Protein AF-A0AAE3ADD6-F1 (afdb_monomer_lite)

Foldseek 3Di:
DDPPPPPPVQAAAFLVQKAPWAWDDWADDVVQQKIWTKIWIGRNHHIKIKIKMWGHDPVGIDMDIQIPPDGNPSRYDPVRVVVNVLVVLLNVLLNVLLVQLVVDQAVVSLVVSVVCLVPDPDPSSVVCSVVSVVSSVVSVVVNVVVDDPLQVVLLVQLQVQADDQVNDGQVNVQVVLVVLLVCLCVVVVFFKDWHGKGFADCRSHNNDDVQDATEMEIEIDGDDDQVNSQCSSPPVQDDDNNGTYRYRYDYCVPQRDCSVNVVVRVVVNVVVVVVVVVVVVVVVVVVVVVVVVVVVVVVVVVVVVVVVVVVVD

pLDDT: mean 87.99, std 12.67, range [35.94, 98.56]

Radius of gyration: 35.4 Å; chains: 1; bounding box: 96×55×130 Å

InterPro domains:
  IPR043519 Nucleotidyltransferase superfamily [G3DSA:3.30.460.10] (162-266)
  IPR043519 Nucleotidyltransferase superfamily [SSF81301] (170-250)

Sequence (313 aa):
MKRDNNNEEKEMITAEDITEIELTQAGYYWEMGYNEFDFTCKIKGEDDELHMQEQRHDNGSGFVIRSGKNDIWERMTRAEACKLDDKLQETIQYGKYHKRIGELTSMADCKEMEFELTENNNMYLNKAIRKLWSELAAKQEEIMESESEVVTDFRRKTDKKFHQIEGMSATEIESIVSDYAQSKITECNLDAEIVCVIVSGSRCRGMEKPGSDLDIVLEYKGSIREDTFFDILHEDGMKIGGVKVDINPITEGKTGTLESYLPEVENYLEQNHKDRNKKKSVKEKLKENQTKTKENVLMGNATHRRKSRHLLS

Structure (mmCIF, N/CA/C/O backbone):
data_AF-A0AAE3ADD6-F1
#
_entry.id   AF-A0AAE3ADD6-F1
#
loop_
_atom_site.group_PDB
_atom_site.id
_atom_site.type_symbol
_atom_site.label_atom_id
_atom_site.label_alt_id
_atom_site.label_comp_id
_atom_site.label_asym_id
_atom_site.label_entity_id
_atom_site.label_seq_id
_atom_site.pdbx_PDB_ins_code
_atom_site.Cartn_x
_atom_site.Cartn_y
_atom_site.Cartn_z
_atom_site.occupancy
_atom_site.B_iso_or_equiv
_atom_site.auth_seq_id
_atom_site.auth_comp_id
_atom_site.auth_asym_id
_atom_site.auth_atom_id
_atom_site.pdbx_PDB_model_num
ATOM 1 N N . MET A 1 1 ? -37.907 2.360 65.855 1.00 38.78 1 MET A N 1
ATOM 2 C CA . MET A 1 1 ? -37.313 2.001 64.552 1.00 38.78 1 MET A CA 1
ATOM 3 C C . MET A 1 1 ? -37.311 3.247 63.688 1.00 38.78 1 MET A C 1
ATOM 5 O O . MET A 1 1 ? -38.359 3.628 63.184 1.00 38.78 1 MET A O 1
ATOM 9 N N . LYS A 1 2 ? -36.174 3.945 63.628 1.00 35.94 2 LYS A N 1
ATOM 10 C CA . LYS A 1 2 ? -35.965 5.008 62.646 1.00 35.94 2 LYS A CA 1
ATOM 11 C C . LYS A 1 2 ? -35.661 4.299 61.325 1.00 35.94 2 LYS A C 1
ATOM 13 O O . LYS A 1 2 ? -34.808 3.420 61.305 1.00 35.94 2 LYS A O 1
ATOM 18 N N . ARG A 1 3 ? -36.449 4.576 60.285 1.00 41.00 3 ARG A N 1
ATOM 19 C CA . ARG A 1 3 ? -36.081 4.226 58.913 1.00 41.00 3 ARG A CA 1
ATOM 20 C C . ARG A 1 3 ? -35.044 5.260 58.509 1.00 41.00 3 ARG A C 1
ATOM 22 O O . ARG A 1 3 ? -35.400 6.424 58.344 1.00 41.00 3 ARG A O 1
ATOM 29 N N . ASP A 1 4 ? -33.790 4.847 58.447 1.00 40.41 4 ASP A N 1
ATOM 30 C CA . ASP A 1 4 ? -32.736 5.667 57.873 1.00 40.41 4 ASP A CA 1
ATOM 31 C C . ASP A 1 4 ? -32.980 5.719 56.360 1.00 40.41 4 ASP A C 1
ATOM 33 O O . ASP A 1 4 ? -32.736 4.761 55.630 1.00 40.41 4 ASP A O 1
ATOM 37 N N . ASN A 1 5 ? -33.560 6.832 55.908 1.00 44.94 5 ASN A N 1
ATOM 38 C CA . ASN A 1 5 ? -33.564 7.232 54.506 1.00 44.94 5 ASN A CA 1
ATOM 39 C C . ASN A 1 5 ? -32.137 7.676 54.147 1.00 44.94 5 ASN A C 1
ATOM 41 O O . ASN A 1 5 ? -31.861 8.872 54.094 1.00 44.94 5 ASN A O 1
ATOM 45 N N . ASN A 1 6 ? -31.236 6.728 53.895 1.00 41.22 6 ASN A N 1
ATOM 46 C CA . ASN A 1 6 ? -30.034 7.006 53.111 1.00 41.22 6 ASN A CA 1
ATOM 47 C C . ASN A 1 6 ? -30.418 6.938 51.633 1.00 41.22 6 ASN A C 1
ATOM 49 O O . ASN A 1 6 ? -30.168 5.953 50.947 1.00 41.22 6 ASN A O 1
ATOM 53 N N . ASN A 1 7 ? -31.089 7.986 51.166 1.00 45.12 7 ASN A N 1
ATOM 54 C CA . ASN A 1 7 ? -31.100 8.304 49.749 1.00 45.12 7 ASN A CA 1
ATOM 55 C C . ASN A 1 7 ? -29.857 9.173 49.532 1.00 45.12 7 ASN A C 1
ATOM 57 O O . ASN A 1 7 ? -29.933 10.396 49.629 1.00 45.12 7 ASN A O 1
ATOM 61 N N . GLU A 1 8 ? -28.692 8.537 49.384 1.00 54.56 8 GLU A N 1
ATOM 62 C CA . GLU A 1 8 ? -27.525 9.226 48.837 1.00 54.56 8 GLU A CA 1
ATOM 63 C C . GLU A 1 8 ? -27.961 9.751 47.466 1.00 54.56 8 GLU A C 1
ATOM 65 O O . GLU A 1 8 ? -28.283 8.960 46.578 1.00 54.56 8 GLU A O 1
ATOM 70 N N . GLU A 1 9 ? -28.089 11.073 47.320 1.00 56.81 9 GLU A N 1
ATOM 71 C CA . GLU A 1 9 ? -28.316 11.697 46.019 1.00 56.81 9 GLU A CA 1
ATOM 72 C C . GLU A 1 9 ? -27.166 11.259 45.115 1.00 56.81 9 GLU A C 1
ATOM 74 O O . GLU A 1 9 ? -26.044 11.754 45.231 1.00 56.81 9 GLU A O 1
ATOM 79 N N . LYS A 1 10 ? -27.425 10.264 44.259 1.00 65.69 10 LYS A N 1
ATOM 80 C CA . LYS A 1 10 ? -26.445 9.808 43.285 1.00 65.69 10 LYS A CA 1
ATOM 81 C C . LYS A 1 10 ? -26.111 11.002 42.410 1.00 65.69 10 LYS A C 1
ATOM 83 O O . LYS A 1 10 ? -26.970 11.541 41.716 1.00 65.69 10 LYS A O 1
ATOM 88 N N . GLU A 1 11 ? -24.862 11.432 42.491 1.00 80.50 11 GLU A N 1
ATOM 89 C CA . GLU A 1 11 ? -24.396 12.605 41.778 1.00 80.50 11 GLU A CA 1
ATOM 90 C C . GLU A 1 11 ? -24.619 12.413 40.272 1.00 80.50 11 GLU A C 1
ATOM 92 O O . GLU A 1 11 ? -24.173 11.410 39.690 1.00 80.50 11 GLU A O 1
ATOM 97 N N . MET A 1 12 ? -25.324 13.371 39.663 1.00 86.19 12 MET A N 1
ATOM 98 C CA . MET A 1 12 ? -25.585 13.377 38.228 1.00 86.19 12 MET A CA 1
ATOM 99 C C . MET A 1 12 ? -24.273 13.556 37.456 1.00 86.19 12 MET A C 1
ATOM 101 O O . MET A 1 12 ? -23.365 14.283 37.878 1.00 86.19 12 MET A O 1
ATOM 105 N N . ILE A 1 13 ? -24.190 12.880 36.317 1.00 90.69 13 ILE A N 1
ATOM 106 C CA . ILE A 1 13 ? -23.069 12.901 35.383 1.00 90.69 13 ILE A CA 1
ATOM 107 C C . ILE A 1 13 ? -23.571 13.251 33.980 1.00 90.69 13 ILE A C 1
ATOM 109 O O . ILE A 1 13 ? -24.728 13.014 33.619 1.00 90.69 13 ILE A O 1
ATOM 113 N N . THR A 1 14 ? -22.682 13.821 33.185 1.00 92.94 14 THR A N 1
ATOM 114 C CA . THR A 1 14 ? -22.891 14.191 31.785 1.00 92.94 14 THR A CA 1
ATOM 115 C C . THR A 1 14 ? -22.007 13.343 30.879 1.00 92.94 14 THR A C 1
ATOM 117 O O . THR A 1 14 ? -21.082 12.681 31.349 1.00 92.94 14 THR A O 1
ATOM 120 N N . ALA A 1 15 ? -22.261 13.356 29.570 1.00 93.06 15 ALA A N 1
ATOM 121 C CA . ALA A 1 15 ? -21.396 12.647 28.625 1.00 93.06 15 ALA A CA 1
ATOM 122 C C . ALA A 1 15 ? -19.957 13.195 28.619 1.00 93.06 15 ALA A C 1
ATOM 124 O O . ALA A 1 15 ? -19.022 12.468 28.285 1.00 93.06 15 ALA A O 1
ATOM 125 N N . GLU A 1 16 ? -19.765 14.463 28.991 1.00 93.75 16 GLU A N 1
ATOM 126 C CA . GLU A 1 16 ? -18.440 15.088 29.079 1.00 93.75 16 GLU A CA 1
ATOM 127 C C . GLU A 1 16 ? -17.639 14.639 30.300 1.00 93.75 16 GLU A C 1
ATOM 129 O O . GLU A 1 16 ? -16.414 14.635 30.250 1.00 93.75 16 GLU A O 1
ATOM 134 N N . ASP A 1 17 ? -18.310 14.183 31.362 1.00 94.06 17 ASP A N 1
ATOM 135 C CA . ASP A 1 17 ? -17.639 13.602 32.529 1.00 94.06 17 ASP A CA 1
ATOM 136 C C . ASP A 1 17 ? -17.006 12.234 32.220 1.00 94.06 17 ASP A C 1
ATOM 138 O O . ASP A 1 17 ? -16.260 11.710 33.047 1.00 94.06 17 ASP A O 1
ATOM 142 N N . ILE A 1 18 ? -17.312 11.647 31.056 1.00 94.31 18 ILE A N 1
ATOM 143 C CA . ILE A 1 18 ? -16.755 10.380 30.583 1.00 94.31 18 ILE A CA 1
ATOM 144 C C . ILE A 1 18 ? -15.667 10.676 29.548 1.00 94.31 18 ILE A C 1
ATOM 146 O O . ILE A 1 18 ? -15.936 11.146 28.436 1.00 94.31 18 ILE A O 1
ATOM 150 N N . THR A 1 19 ? -14.423 10.404 29.918 1.00 95.31 19 THR A N 1
ATOM 151 C CA . THR A 1 19 ? -13.221 10.724 29.138 1.00 95.31 19 THR A CA 1
ATOM 152 C C . THR A 1 19 ? -12.341 9.493 28.952 1.00 95.31 19 THR A C 1
ATOM 154 O O . THR A 1 19 ? -12.615 8.449 29.536 1.00 95.31 19 THR A O 1
ATOM 157 N N . GLU A 1 20 ? -11.272 9.617 28.156 1.00 94.69 20 GLU A N 1
ATOM 158 C CA . GLU A 1 20 ? -10.290 8.535 27.930 1.00 94.69 20 GLU A CA 1
ATOM 159 C C . GLU A 1 20 ? -10.954 7.212 27.503 1.00 94.69 20 GLU A C 1
ATOM 161 O O . GLU A 1 20 ? -10.603 6.140 27.977 1.00 94.69 20 GLU A O 1
ATOM 166 N N . ILE A 1 21 ? -11.974 7.311 26.644 1.00 96.19 21 ILE A N 1
ATOM 167 C CA . ILE A 1 21 ? -12.736 6.154 26.177 1.00 96.19 21 ILE A CA 1
ATOM 168 C C . ILE A 1 21 ? -11.906 5.404 25.136 1.00 96.19 21 ILE A C 1
ATOM 170 O O . ILE A 1 21 ? -11.617 5.948 24.068 1.00 96.19 21 ILE A O 1
ATOM 174 N N . GLU A 1 22 ? -11.602 4.142 25.409 1.00 94.12 22 GLU A N 1
ATOM 175 C CA . GLU A 1 22 ? -10.880 3.250 24.505 1.00 94.12 22 GLU A CA 1
ATOM 176 C C . GLU A 1 22 ? -11.674 1.960 24.303 1.00 94.12 22 GLU A C 1
ATOM 178 O O . GLU A 1 22 ? -12.165 1.366 25.259 1.00 94.12 22 GLU A O 1
ATOM 183 N N . LEU A 1 23 ? -11.820 1.535 23.047 1.00 95.38 23 LEU A N 1
ATOM 184 C CA . LEU A 1 23 ? -12.489 0.284 22.698 1.00 95.38 23 LEU A CA 1
ATOM 185 C C . LEU A 1 23 ? -11.573 -0.896 23.031 1.00 95.38 23 LEU A C 1
ATOM 187 O O . LEU A 1 23 ? -10.480 -1.000 22.477 1.00 95.38 23 LEU A O 1
ATOM 191 N N . THR A 1 24 ? -12.041 -1.817 23.867 1.00 93.38 24 THR A N 1
ATOM 192 C CA . THR A 1 24 ? -11.284 -3.021 24.239 1.00 93.38 24 THR A CA 1
ATOM 193 C C . THR A 1 24 ? -11.790 -4.267 23.526 1.00 93.38 24 THR A C 1
ATOM 195 O O . THR A 1 24 ? -10.994 -5.131 23.153 1.00 93.38 24 THR A O 1
ATOM 198 N N . GLN A 1 25 ? -13.098 -4.352 23.276 1.00 92.94 25 GLN A N 1
ATOM 199 C CA . GLN A 1 25 ? -13.716 -5.485 22.594 1.00 92.94 25 GLN A CA 1
ATOM 200 C C . GLN A 1 25 ? -14.841 -5.023 21.667 1.00 92.94 25 GLN A C 1
ATOM 202 O O . GLN A 1 25 ? -15.597 -4.113 21.996 1.00 92.94 25 GLN A O 1
ATOM 207 N N . ALA A 1 26 ? -14.973 -5.684 20.516 1.00 93.12 26 ALA A N 1
ATOM 208 C CA . ALA A 1 26 ? -16.086 -5.497 19.592 1.00 93.12 26 ALA A CA 1
ATOM 209 C C . ALA A 1 26 ? -16.583 -6.851 19.073 1.00 93.12 26 ALA A C 1
ATOM 211 O O . ALA A 1 26 ? -15.808 -7.630 18.514 1.00 93.12 26 ALA A O 1
ATOM 212 N N . GLY A 1 27 ? -17.879 -7.111 19.234 1.00 91.50 27 GLY A N 1
ATOM 213 C CA . GLY A 1 27 ? -18.573 -8.306 18.768 1.00 91.50 27 GLY A CA 1
ATOM 214 C C . GLY A 1 27 ? -19.757 -7.941 17.877 1.00 91.50 27 GLY A C 1
ATOM 215 O O . GLY A 1 27 ? -20.643 -7.189 18.278 1.00 91.50 27 GLY A O 1
ATOM 216 N N . TYR A 1 28 ? -19.787 -8.494 16.664 1.00 89.94 28 TYR A N 1
ATOM 217 C CA . TYR A 1 28 ? -20.853 -8.258 15.689 1.00 89.94 28 TYR A CA 1
ATOM 218 C C . TYR A 1 28 ? -21.657 -9.540 15.476 1.00 89.94 28 TYR A C 1
ATOM 220 O O . TYR A 1 28 ? -21.202 -10.460 14.797 1.00 89.94 28 TYR A O 1
ATOM 228 N N . TYR A 1 29 ? -22.876 -9.596 16.009 1.00 90.50 29 TYR A N 1
ATOM 229 C CA . TYR A 1 29 ? -23.735 -10.780 15.953 1.00 90.50 29 TYR A CA 1
ATOM 230 C C . TYR A 1 29 ? -24.879 -10.544 14.971 1.00 90.50 29 TYR A C 1
ATOM 232 O O . TYR A 1 29 ? -26.036 -10.344 15.341 1.00 90.50 29 TYR A O 1
ATOM 240 N N . TRP A 1 30 ? -24.534 -10.547 13.681 1.00 82.69 30 TRP A N 1
ATOM 241 C CA . TRP A 1 30 ? -25.467 -10.234 12.594 1.00 82.69 30 TRP A CA 1
ATOM 242 C C . TRP A 1 30 ? -26.705 -11.135 12.583 1.00 82.69 30 TRP A C 1
ATOM 244 O O . TRP A 1 30 ? -27.818 -10.624 12.501 1.00 82.69 30 TRP A O 1
ATOM 254 N N . GLU A 1 31 ? -26.522 -12.450 12.716 1.00 87.00 31 GLU A N 1
ATOM 255 C CA . GLU A 1 31 ? -27.624 -13.425 12.714 1.00 87.00 31 GLU A CA 1
ATOM 256 C C . GLU A 1 31 ? -28.536 -13.294 13.938 1.00 87.00 31 GLU A C 1
ATOM 258 O O . GLU A 1 31 ? -29.723 -13.601 13.871 1.00 87.00 31 GLU A O 1
ATOM 263 N N . MET A 1 32 ? -27.984 -12.815 15.054 1.00 84.75 32 MET A N 1
ATOM 264 C CA . MET A 1 32 ? -28.723 -12.611 16.299 1.00 84.75 32 MET A CA 1
ATOM 265 C C . MET A 1 32 ? -29.285 -11.188 16.425 1.00 84.75 32 MET A C 1
ATOM 267 O O . MET A 1 32 ? -29.999 -10.896 17.382 1.00 84.75 32 MET A O 1
ATOM 271 N N . GLY A 1 33 ? -28.981 -10.305 15.469 1.00 87.69 33 GLY A N 1
ATOM 272 C CA . GLY A 1 33 ? -29.503 -8.944 15.416 1.00 87.69 33 GLY A CA 1
ATOM 273 C C . GLY A 1 33 ? -28.934 -7.994 16.470 1.00 87.69 33 GLY A C 1
ATOM 274 O O . GLY A 1 33 ? -29.585 -6.999 16.775 1.00 87.69 33 GLY A O 1
ATOM 275 N N . TYR A 1 34 ? -27.749 -8.251 17.031 1.00 91.00 34 TYR A N 1
ATOM 276 C CA . TYR A 1 34 ? -27.149 -7.343 18.015 1.00 91.00 34 TYR A CA 1
ATOM 277 C C . TYR A 1 34 ? -25.631 -7.189 17.861 1.00 91.00 34 TYR A C 1
ATOM 279 O O . TYR A 1 34 ? -24.971 -7.988 17.200 1.00 91.00 34 TYR A O 1
ATOM 287 N N . ASN A 1 35 ? -25.085 -6.128 18.448 1.00 91.94 35 ASN A N 1
ATOM 288 C CA . ASN A 1 35 ? -23.650 -5.903 18.607 1.00 91.94 35 ASN A CA 1
ATOM 289 C C . ASN A 1 35 ? -23.337 -5.677 20.087 1.00 91.94 35 ASN A C 1
ATOM 291 O O . ASN A 1 35 ? -24.182 -5.159 20.818 1.00 91.94 35 ASN A O 1
ATOM 295 N N . GLU A 1 36 ? -22.130 -6.032 20.508 1.00 95.06 36 GLU A N 1
ATOM 296 C CA . GLU A 1 36 ? -21.622 -5.776 21.857 1.00 95.06 36 GLU A CA 1
ATOM 297 C C . GLU A 1 36 ? -20.240 -5.140 21.782 1.00 95.06 36 GLU A C 1
ATOM 299 O O . GLU A 1 36 ? -19.402 -5.538 20.969 1.00 95.06 36 GLU A O 1
ATOM 304 N N . PHE A 1 37 ? -20.011 -4.152 22.637 1.00 95.81 37 PHE A N 1
ATOM 305 C CA . PHE A 1 37 ? -18.767 -3.406 22.698 1.00 95.81 37 PHE A CA 1
ATOM 306 C C . PHE A 1 37 ? -18.388 -3.155 24.147 1.00 95.81 37 PHE A C 1
ATOM 308 O O . PHE A 1 37 ? -19.228 -2.732 24.943 1.00 95.81 37 PHE A O 1
ATOM 315 N N . ASP A 1 38 ? -17.117 -3.367 24.457 1.00 96.00 38 ASP A N 1
ATOM 316 C CA . ASP A 1 38 ? -16.550 -3.056 25.762 1.00 96.00 38 ASP A CA 1
ATOM 317 C C . ASP A 1 38 ? -15.537 -1.929 25.625 1.00 96.00 38 ASP A C 1
ATOM 319 O O . ASP A 1 38 ? -14.789 -1.852 24.642 1.00 96.00 38 ASP A O 1
ATOM 323 N N . PHE A 1 39 ? -15.522 -1.056 26.625 1.00 96.56 39 PHE A N 1
ATOM 324 C CA . PHE A 1 39 ? -14.647 0.100 26.674 1.00 96.56 39 PHE A CA 1
ATOM 325 C C . PHE A 1 39 ? -14.020 0.242 28.049 1.00 96.56 39 PHE A C 1
ATOM 327 O O . PHE A 1 39 ? -14.690 0.054 29.063 1.00 96.56 39 PHE A O 1
ATOM 334 N N . THR A 1 40 ? -12.774 0.689 28.081 1.00 96.19 40 THR A N 1
ATOM 335 C CA . THR A 1 40 ? -12.202 1.343 29.259 1.00 96.19 40 THR A CA 1
ATOM 336 C C . THR A 1 40 ? -12.454 2.838 29.162 1.00 96.19 40 THR A C 1
ATOM 338 O O . THR A 1 40 ? -12.452 3.405 28.070 1.00 96.19 40 THR A O 1
ATOM 341 N N . CYS A 1 41 ? -12.711 3.490 30.291 1.00 95.25 41 CYS A N 1
ATOM 342 C CA . CYS A 1 41 ? -12.893 4.936 30.343 1.00 95.25 41 CYS A CA 1
ATOM 343 C C . CYS A 1 41 ? -12.554 5.489 31.726 1.00 95.25 41 CYS A C 1
ATOM 345 O O . CYS A 1 41 ? -12.282 4.744 32.666 1.00 95.25 41 CYS A O 1
ATOM 347 N N . LYS A 1 42 ? -12.641 6.811 31.862 1.00 94.56 42 LYS A N 1
ATOM 348 C CA . LYS A 1 42 ? -12.687 7.484 33.156 1.00 94.56 42 LYS A CA 1
ATOM 349 C C . LYS A 1 42 ? -13.996 8.228 33.327 1.00 94.56 42 LYS A C 1
ATOM 351 O O . LYS A 1 42 ? -14.342 9.052 32.485 1.00 94.56 42 LYS A O 1
ATOM 356 N N . ILE A 1 43 ? -14.685 7.998 34.441 1.00 92.06 43 ILE A N 1
ATOM 357 C CA . ILE A 1 43 ? -15.886 8.739 34.839 1.00 92.06 43 ILE A CA 1
ATOM 358 C C . ILE A 1 43 ? -15.484 9.708 35.949 1.00 92.06 43 ILE A C 1
ATOM 360 O O . ILE A 1 43 ? -15.090 9.289 37.034 1.00 92.06 43 ILE A O 1
ATOM 364 N N . LYS A 1 44 ? -15.543 11.017 35.675 1.00 90.50 44 LYS A N 1
ATOM 365 C CA . LYS A 1 44 ? -15.024 12.078 36.562 1.00 90.50 44 LYS A CA 1
ATOM 366 C C . LYS A 1 44 ? -13.566 11.852 36.992 1.00 90.50 44 LYS A C 1
ATOM 368 O O . LYS A 1 44 ? -13.171 12.195 38.103 1.00 90.50 44 LYS A O 1
ATOM 373 N N . GLY A 1 45 ? -12.761 11.286 36.092 1.00 90.12 45 GLY A N 1
ATOM 374 C CA . GLY A 1 45 ? -11.341 11.009 36.318 1.00 90.12 45 GLY A CA 1
ATOM 375 C C . GLY A 1 45 ? -11.035 9.687 37.030 1.00 90.12 45 GLY A C 1
ATOM 376 O O . GLY A 1 45 ? -9.859 9.368 37.182 1.00 90.12 45 GLY A O 1
ATOM 377 N N . GLU A 1 46 ? -12.043 8.909 37.430 1.00 91.94 46 GLU A N 1
ATOM 378 C CA . GLU A 1 46 ? -11.850 7.568 37.991 1.00 91.94 46 GLU A CA 1
ATOM 379 C C . GLU A 1 46 ? -12.027 6.487 36.926 1.00 91.94 46 GLU A C 1
ATOM 381 O O . GLU A 1 46 ? -13.012 6.517 36.192 1.00 91.94 46 GLU A O 1
ATOM 386 N N . ASP A 1 47 ? -11.121 5.508 36.889 1.00 94.38 47 ASP A N 1
ATOM 387 C CA . ASP A 1 47 ? -11.172 4.401 35.926 1.00 94.38 47 ASP A CA 1
ATOM 388 C C . ASP A 1 47 ? -12.473 3.595 36.058 1.00 94.38 47 ASP A C 1
ATOM 390 O O . ASP A 1 47 ? -12.894 3.249 37.165 1.00 94.38 47 ASP A O 1
ATOM 394 N N . ASP A 1 48 ? -13.105 3.273 34.937 1.00 94.12 48 ASP A N 1
ATOM 395 C CA . ASP A 1 48 ? -14.327 2.477 34.852 1.00 94.12 48 ASP A CA 1
ATOM 396 C C . ASP A 1 48 ? -14.364 1.716 33.517 1.00 94.12 48 ASP A C 1
ATOM 398 O O . ASP A 1 48 ? -13.581 1.975 32.599 1.00 94.12 48 ASP A O 1
ATOM 402 N N . GLU A 1 49 ? -15.310 0.795 33.400 1.00 94.50 49 GLU A N 1
ATOM 403 C CA . GLU A 1 49 ? -15.554 0.018 32.190 1.00 94.50 49 GLU A CA 1
ATOM 404 C C . GLU A 1 49 ? -16.985 0.251 31.723 1.00 94.50 49 GLU A C 1
ATOM 406 O O . GLU A 1 49 ? -17.912 0.255 32.536 1.00 94.50 49 GLU A O 1
ATOM 411 N N . LEU A 1 50 ? -17.178 0.437 30.417 1.00 94.81 50 LEU A N 1
ATOM 412 C CA . LEU A 1 50 ? -18.502 0.531 29.811 1.00 94.81 50 LEU A CA 1
ATOM 413 C C . LEU A 1 50 ? -18.768 -0.690 28.939 1.00 94.81 50 LEU A C 1
ATOM 415 O O . LEU A 1 50 ? -17.945 -1.047 28.106 1.00 94.81 50 LEU A O 1
ATOM 419 N N . HIS A 1 51 ? -19.954 -1.269 29.090 1.00 94.81 51 HIS A N 1
ATOM 420 C CA . HIS A 1 51 ? -20.479 -2.316 28.226 1.00 94.81 51 HIS A CA 1
ATOM 421 C C . HIS A 1 51 ? -21.673 -1.768 27.445 1.00 94.81 51 HIS A C 1
ATOM 423 O O . HIS A 1 51 ? -22.698 -1.415 28.039 1.00 94.81 51 HIS A O 1
ATOM 429 N N . MET A 1 52 ? -21.546 -1.685 26.124 1.00 94.19 52 MET A N 1
ATOM 430 C CA . MET A 1 52 ? -22.598 -1.239 25.220 1.00 94.19 52 MET A CA 1
ATOM 431 C C . MET A 1 52 ? -23.148 -2.411 24.415 1.00 94.19 52 MET A C 1
ATOM 433 O O . MET A 1 52 ? -22.399 -3.122 23.755 1.00 94.19 52 MET A O 1
ATOM 437 N N . GLN A 1 53 ? -24.469 -2.557 24.405 1.00 93.25 53 GLN A N 1
ATOM 438 C CA . GLN A 1 53 ? -25.177 -3.497 23.547 1.00 93.25 53 GLN A CA 1
ATOM 439 C C . GLN A 1 53 ? -26.111 -2.737 22.609 1.00 93.25 53 GLN A C 1
ATOM 441 O O . GLN A 1 53 ? -26.995 -2.013 23.066 1.00 93.25 53 GLN A O 1
ATOM 446 N N . GLU A 1 54 ? -25.954 -2.936 21.305 1.00 91.94 54 GLU A N 1
ATOM 447 C CA . GLU A 1 54 ? -26.871 -2.420 20.289 1.00 91.94 54 GLU A CA 1
ATOM 448 C C . GLU A 1 54 ? -27.784 -3.531 19.794 1.00 91.94 54 GLU A C 1
ATOM 450 O O . GLU A 1 54 ? -27.303 -4.565 19.339 1.00 91.94 54 GLU A O 1
ATOM 455 N N . GLN A 1 55 ? -29.093 -3.317 19.811 1.00 89.81 55 GLN A N 1
ATOM 456 C CA . GLN A 1 55 ? -30.068 -4.238 19.237 1.00 89.81 55 GLN A CA 1
ATOM 457 C C . GLN A 1 55 ? -30.678 -3.644 17.976 1.00 89.81 55 GLN A C 1
ATOM 459 O O . GLN A 1 55 ? -31.071 -2.477 17.935 1.00 89.81 55 GLN A O 1
ATOM 464 N N . ARG A 1 56 ? -30.767 -4.471 16.937 1.00 85.25 56 ARG A N 1
ATOM 465 C CA . ARG A 1 56 ? -31.390 -4.145 15.661 1.00 85.25 56 ARG A CA 1
ATOM 466 C C . ARG A 1 56 ? -32.783 -4.755 15.644 1.00 85.25 56 ARG A C 1
ATOM 468 O O . ARG A 1 56 ? -32.952 -5.960 15.811 1.00 85.25 56 ARG A O 1
ATOM 475 N N . HIS A 1 57 ? -33.780 -3.914 15.427 1.00 79.12 57 HIS A N 1
ATOM 476 C CA . HIS A 1 57 ? -35.164 -4.316 15.237 1.00 79.12 57 HIS A CA 1
ATOM 477 C C . HIS A 1 57 ? -35.646 -3.837 13.866 1.00 79.12 57 HIS A C 1
ATOM 479 O O . HIS A 1 57 ? -35.115 -2.878 13.306 1.00 79.12 57 HIS A O 1
ATOM 485 N N . ASP A 1 58 ? -36.714 -4.449 13.357 1.00 77.88 58 ASP A N 1
ATOM 486 C CA . ASP A 1 58 ? -37.314 -4.084 12.062 1.00 77.88 58 ASP A CA 1
ATOM 487 C C . ASP A 1 58 ? -37.723 -2.599 11.982 1.00 77.88 58 ASP A C 1
ATOM 489 O O . ASP A 1 58 ? -37.787 -2.016 10.902 1.00 77.88 58 ASP A O 1
ATOM 493 N N . ASN A 1 59 ? -37.962 -1.969 13.139 1.00 75.19 59 ASN A N 1
ATOM 494 C CA . ASN A 1 59 ? -38.432 -0.589 13.263 1.00 75.19 59 ASN A CA 1
ATOM 495 C C . ASN A 1 59 ? -37.342 0.398 13.728 1.00 75.19 59 ASN A C 1
ATOM 497 O O . ASN A 1 59 ? -37.666 1.534 14.077 1.00 75.19 59 ASN A O 1
ATOM 501 N N . GLY A 1 60 ? -36.074 -0.022 13.772 1.00 73.00 60 GLY A N 1
ATOM 502 C CA . GLY A 1 60 ? -34.941 0.812 14.181 1.00 73.00 60 GLY A CA 1
ATOM 503 C C . GLY A 1 60 ? -33.960 0.093 15.105 1.00 73.00 60 GLY A C 1
ATOM 504 O O . GLY A 1 60 ? -34.124 -1.081 15.425 1.00 73.00 60 GLY A O 1
ATOM 505 N N . SER A 1 61 ? -32.930 0.806 15.550 1.00 76.38 61 SER A N 1
ATOM 506 C CA . SER A 1 61 ? -31.951 0.310 16.518 1.00 76.38 61 SER A CA 1
ATOM 507 C C . SER A 1 61 ? -32.173 0.913 17.906 1.00 76.38 61 SER A C 1
ATOM 509 O O . SER A 1 61 ? -32.644 2.044 18.047 1.00 76.38 61 SER A O 1
ATOM 511 N N . GLY A 1 62 ? -31.848 0.144 18.941 1.00 84.12 62 GLY A N 1
ATOM 512 C CA . GLY A 1 62 ? -31.751 0.612 20.322 1.00 84.12 62 GLY A CA 1
ATOM 513 C C . GLY A 1 62 ? -30.381 0.278 20.898 1.00 84.12 62 GLY A C 1
ATOM 514 O O . GLY A 1 62 ? -29.742 -0.668 20.444 1.00 84.12 62 GLY A O 1
ATOM 515 N N . PHE A 1 63 ? -29.940 1.028 21.906 1.00 89.12 63 PHE A N 1
ATOM 516 C CA . PHE A 1 63 ? -28.695 0.755 22.619 1.00 89.12 63 PHE A CA 1
ATOM 517 C C . PHE A 1 63 ? -28.923 0.707 24.130 1.00 89.12 63 PHE A C 1
ATOM 519 O O . PHE A 1 63 ? -29.819 1.362 24.670 1.00 89.12 63 PHE A O 1
ATOM 526 N N . VAL A 1 64 ? -28.088 -0.063 24.818 1.00 90.06 64 VAL A N 1
ATOM 527 C CA . VAL A 1 64 ? -28.002 -0.124 26.277 1.00 90.06 64 VAL A CA 1
ATOM 528 C C . VAL A 1 64 ? -26.537 0.023 26.654 1.00 90.06 64 VAL A C 1
ATOM 530 O O . VAL A 1 64 ? -25.720 -0.756 26.185 1.00 90.06 64 VAL A O 1
ATOM 533 N N . ILE A 1 65 ? -26.206 0.989 27.510 1.00 90.12 65 ILE A N 1
ATOM 534 C CA . ILE A 1 65 ? -24.842 1.198 28.014 1.00 90.12 65 ILE A CA 1
ATOM 535 C C . ILE A 1 65 ? -24.855 0.922 29.517 1.00 90.12 65 ILE A C 1
ATOM 537 O O . ILE A 1 65 ? -25.732 1.411 30.223 1.00 90.12 65 ILE A O 1
ATOM 541 N N . ARG A 1 66 ? -23.919 0.128 30.023 1.00 88.81 66 ARG A N 1
ATOM 542 C CA . ARG A 1 66 ? -23.767 -0.180 31.452 1.00 88.81 66 ARG A CA 1
ATOM 543 C C . ARG A 1 66 ? -22.356 0.174 31.893 1.00 88.81 66 ARG A C 1
ATOM 545 O O . ARG A 1 66 ? -21.439 0.006 31.104 1.00 88.81 66 ARG A O 1
ATOM 552 N N . SER A 1 67 ? -22.187 0.626 33.132 1.00 86.94 67 SER A N 1
ATOM 553 C CA . SER A 1 67 ? -20.865 0.753 33.764 1.00 86.94 67 SER A CA 1
ATOM 554 C C . SER A 1 67 ? -20.584 -0.467 34.639 1.00 86.94 67 SER A C 1
ATOM 556 O O . SER A 1 67 ? -21.515 -1.043 35.209 1.00 86.94 67 SER A O 1
ATOM 558 N N . GLY A 1 68 ? -19.310 -0.845 34.759 1.00 76.56 68 GLY A N 1
ATOM 559 C CA . GLY A 1 68 ? -18.856 -1.919 35.642 1.00 76.56 68 GLY A CA 1
ATOM 560 C C . GLY A 1 68 ? -19.051 -1.608 37.130 1.00 76.56 68 GLY A C 1
ATOM 561 O O . GLY A 1 68 ? -19.182 -2.529 37.937 1.00 76.56 68 GLY A O 1
ATOM 562 N N . LYS A 1 69 ? -19.110 -0.322 37.501 1.00 79.50 69 LYS A N 1
ATOM 563 C CA . LYS A 1 69 ? -19.341 0.130 38.878 1.00 79.50 69 LYS A CA 1
ATOM 564 C C . LYS A 1 69 ? -20.802 0.509 39.115 1.00 79.50 69 LYS A C 1
ATOM 566 O O . LYS A 1 69 ? -21.576 -0.267 39.669 1.00 79.50 69 LYS A O 1
ATOM 571 N N . ASN A 1 70 ? -21.174 1.732 38.744 1.00 75.38 70 ASN A N 1
ATOM 572 C CA . ASN A 1 70 ? -22.453 2.342 39.102 1.00 75.38 70 ASN A CA 1
ATOM 573 C C . ASN A 1 70 ? -23.306 2.537 37.856 1.00 75.38 70 ASN A C 1
ATOM 575 O O . ASN A 1 70 ? -22.841 3.145 36.898 1.00 75.38 70 ASN A O 1
ATOM 579 N N . ASP A 1 71 ? -24.573 2.119 37.908 1.00 76.75 71 ASP A N 1
ATOM 580 C CA . ASP A 1 71 ? -25.478 2.263 36.768 1.00 76.75 71 ASP A CA 1
ATOM 581 C C . ASP A 1 71 ? -25.592 3.733 36.324 1.00 76.75 71 ASP A C 1
ATOM 583 O O . ASP A 1 71 ? -26.084 4.601 37.056 1.00 76.75 71 ASP A O 1
ATOM 587 N N . ILE A 1 72 ? -25.096 4.008 35.117 1.00 79.81 72 ILE A N 1
ATOM 588 C CA . ILE A 1 72 ? -25.072 5.343 34.525 1.00 79.81 72 ILE A CA 1
ATOM 589 C C . ILE A 1 72 ? -26.481 5.834 34.183 1.00 79.81 72 ILE A C 1
ATOM 591 O O . ILE A 1 72 ? -26.695 7.044 34.154 1.00 79.81 72 ILE A O 1
ATOM 595 N N . TRP A 1 73 ? -27.463 4.940 34.001 1.00 77.56 73 TRP A N 1
ATOM 596 C CA . TRP A 1 73 ? -28.843 5.325 33.676 1.00 77.56 73 TRP A CA 1
ATOM 597 C C . TRP A 1 73 ? -29.544 6.056 34.817 1.00 77.56 73 TRP A C 1
ATOM 599 O O . TRP A 1 73 ? -30.377 6.926 34.573 1.00 77.56 73 TRP A O 1
ATOM 609 N N . GLU A 1 74 ? -29.190 5.748 36.065 1.00 82.38 74 GLU A N 1
ATOM 610 C CA . GLU A 1 74 ? -29.734 6.439 37.239 1.00 82.38 74 GLU A CA 1
ATOM 611 C C . GLU A 1 74 ? -29.032 7.778 37.514 1.00 82.38 74 GLU A C 1
ATOM 613 O O . GLU A 1 74 ? -29.460 8.537 38.382 1.00 82.38 74 GLU A O 1
ATOM 618 N N . ARG A 1 75 ? -27.945 8.066 36.786 1.00 86.19 75 ARG A N 1
ATOM 619 C CA . ARG A 1 75 ? -27.063 9.223 37.000 1.00 86.19 75 ARG A CA 1
ATOM 620 C C . ARG A 1 75 ? -26.971 10.142 35.786 1.00 86.19 75 ARG A C 1
ATOM 622 O O . ARG A 1 75 ? -26.361 11.199 35.880 1.00 86.19 75 ARG A O 1
ATOM 629 N N . MET A 1 76 ? -27.558 9.768 34.655 1.00 90.12 76 MET A N 1
ATOM 630 C CA . MET A 1 76 ? -27.450 10.489 33.391 1.00 90.12 76 MET A CA 1
ATOM 631 C C . MET A 1 76 ? -28.835 10.716 32.784 1.00 90.12 76 MET A C 1
ATOM 633 O O . MET A 1 76 ? -29.711 9.855 32.821 1.00 90.12 76 MET A O 1
ATOM 637 N N . THR A 1 77 ? -29.054 11.893 32.195 1.00 90.56 77 THR A N 1
ATOM 638 C CA . THR A 1 77 ? -30.303 12.159 31.465 1.00 90.56 77 THR A CA 1
ATOM 639 C C . THR A 1 77 ? -30.310 11.443 30.114 1.00 90.56 77 THR A C 1
ATOM 641 O O . THR A 1 77 ? -29.258 11.190 29.535 1.00 90.56 77 THR A O 1
ATOM 644 N N . ARG A 1 78 ? -31.492 11.204 29.532 1.00 87.12 78 ARG A N 1
ATOM 645 C CA . ARG A 1 78 ? -31.597 10.611 28.186 1.00 87.12 78 ARG A CA 1
ATOM 646 C C . ARG A 1 78 ? -30.848 11.414 27.113 1.00 87.12 78 ARG A C 1
ATOM 648 O O . ARG A 1 78 ? -30.267 10.823 26.214 1.00 87.12 78 ARG A O 1
ATOM 655 N N . ALA A 1 79 ? -30.865 12.745 27.202 1.00 90.44 79 ALA A N 1
ATOM 656 C CA . ALA A 1 79 ? -30.157 13.602 26.252 1.00 90.44 79 ALA A CA 1
ATOM 657 C C . ALA A 1 79 ? -28.632 13.439 26.363 1.00 90.44 79 ALA A C 1
ATOM 659 O O . ALA A 1 79 ? -27.947 13.391 25.348 1.00 90.44 79 ALA A O 1
ATOM 660 N N . GLU A 1 80 ? -28.116 13.310 27.586 1.00 93.75 80 GLU A N 1
ATOM 661 C CA . GLU A 1 80 ? -26.699 13.024 27.827 1.00 93.75 80 GLU A CA 1
ATOM 662 C C . GLU A 1 80 ? -26.330 11.592 27.411 1.00 93.75 80 GLU A C 1
ATOM 664 O O . GLU A 1 80 ? -25.280 11.397 26.813 1.00 93.75 80 GLU A O 1
ATOM 669 N N . ALA A 1 81 ? -27.217 10.610 27.599 1.00 90.44 81 ALA A N 1
ATOM 670 C CA . ALA A 1 81 ? -26.986 9.241 27.133 1.00 90.44 81 ALA A CA 1
ATOM 671 C C . ALA A 1 81 ? -26.852 9.159 25.603 1.00 90.44 81 ALA A C 1
ATOM 673 O O . ALA A 1 8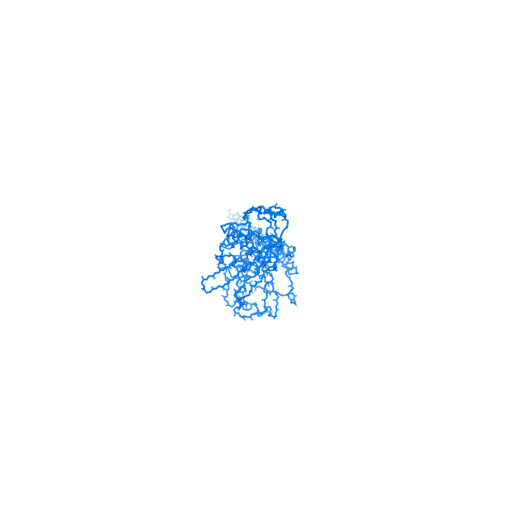1 ? -26.006 8.427 25.104 1.00 90.44 81 ALA A O 1
ATOM 674 N N . CYS A 1 82 ? -27.628 9.949 24.852 1.00 90.06 82 CYS A N 1
ATOM 675 C CA . CYS A 1 82 ? -27.468 10.058 23.398 1.00 90.06 82 CYS A CA 1
ATOM 676 C C . CYS A 1 82 ? -26.130 10.698 22.995 1.00 90.06 82 CYS A C 1
ATOM 678 O O . CYS A 1 82 ? -25.518 10.269 22.026 1.00 90.06 82 CYS A O 1
ATOM 680 N N . LYS A 1 83 ? -25.642 11.698 23.742 1.00 94.06 83 LYS A N 1
ATOM 681 C CA . LYS A 1 83 ? -24.300 12.258 23.503 1.00 94.06 83 LYS A CA 1
ATOM 682 C C . LYS A 1 83 ? -23.195 11.255 23.833 1.00 94.06 83 LYS A C 1
ATOM 684 O O . LYS A 1 83 ? -22.168 11.244 23.163 1.00 94.06 83 LYS A O 1
ATOM 689 N N . LEU A 1 84 ? -23.389 10.441 24.872 1.00 94.31 84 LEU A N 1
ATOM 690 C CA . LEU A 1 84 ? -22.459 9.371 25.210 1.00 94.31 84 LEU A CA 1
ATOM 691 C C . LEU A 1 84 ? -22.421 8.321 24.100 1.00 94.31 84 LEU A C 1
ATOM 693 O O . LEU A 1 84 ? -21.330 7.987 23.660 1.00 94.31 84 LEU A O 1
ATOM 697 N N . ASP A 1 85 ? -23.578 7.864 23.613 1.00 93.38 85 ASP A N 1
ATOM 698 C CA . ASP A 1 85 ? -23.664 6.972 22.450 1.00 93.38 85 ASP A CA 1
ATOM 699 C C . ASP A 1 85 ? -22.894 7.555 21.259 1.00 93.38 85 ASP A C 1
ATOM 701 O O . ASP A 1 85 ? -21.980 6.911 20.763 1.00 93.38 85 ASP A O 1
ATOM 705 N N . ASP A 1 86 ? -23.110 8.826 20.905 1.00 93.44 86 ASP A N 1
ATOM 706 C CA . ASP A 1 86 ? -22.348 9.481 19.834 1.00 93.44 86 ASP A CA 1
ATOM 707 C C . ASP A 1 86 ? -20.816 9.420 20.023 1.00 93.44 86 ASP A C 1
ATOM 709 O O . ASP A 1 86 ? -20.090 9.297 19.030 1.00 93.44 86 ASP A O 1
ATOM 713 N N . LYS A 1 87 ? -20.320 9.525 21.268 1.00 95.31 87 LYS A N 1
ATOM 714 C CA . LYS A 1 87 ? -18.889 9.380 21.602 1.00 95.31 87 LYS A CA 1
ATOM 715 C C . LYS A 1 87 ? -18.439 7.923 21.471 1.00 95.31 87 LYS A C 1
ATOM 717 O O . LYS A 1 87 ? -17.388 7.670 20.894 1.00 95.31 87 LYS A O 1
ATOM 722 N N . LEU A 1 88 ? -19.232 6.970 21.963 1.00 95.44 88 LEU A N 1
ATOM 723 C CA . LEU A 1 88 ? -18.926 5.539 21.864 1.00 95.44 88 LEU A CA 1
ATOM 724 C C . LEU A 1 88 ? -18.911 5.067 20.406 1.00 95.44 88 LEU A C 1
ATOM 726 O O . LEU A 1 88 ? -17.993 4.353 20.016 1.00 95.44 88 LEU A O 1
ATOM 730 N N . GLN A 1 89 ? -19.857 5.517 19.578 1.00 94.56 89 GLN A N 1
ATOM 731 C CA . GLN A 1 89 ? -19.896 5.224 18.144 1.00 94.56 89 GLN A CA 1
ATOM 732 C C . GLN A 1 89 ? -18.653 5.740 17.419 1.00 94.56 89 GLN A C 1
ATOM 734 O O . GLN A 1 89 ? -18.067 5.030 16.600 1.00 94.56 89 GLN A O 1
ATOM 739 N N . GLU A 1 90 ? -18.223 6.966 17.730 1.00 95.12 90 GLU A N 1
ATOM 740 C CA . GLU A 1 90 ? -16.972 7.521 17.212 1.00 95.12 90 GLU A CA 1
ATOM 741 C C . GLU A 1 90 ? -15.770 6.664 17.629 1.00 95.12 90 GLU A C 1
ATOM 743 O O . GLU A 1 90 ? -14.971 6.284 16.770 1.00 95.12 90 GLU A O 1
ATOM 748 N N . THR A 1 91 ? -15.684 6.275 18.906 1.00 95.94 91 THR A N 1
ATOM 749 C CA . THR A 1 91 ? -14.628 5.388 19.415 1.00 95.94 91 THR A CA 1
ATOM 750 C C . THR A 1 91 ? -14.658 4.009 18.749 1.00 95.94 91 THR A C 1
ATOM 752 O O . THR A 1 91 ? -13.596 3.469 18.445 1.00 95.94 91 THR A O 1
ATOM 755 N N . ILE A 1 92 ? -15.836 3.446 18.461 1.00 94.81 92 ILE A N 1
ATOM 756 C CA . ILE A 1 92 ? -15.972 2.171 17.738 1.00 94.81 92 ILE A CA 1
ATOM 757 C C . ILE A 1 92 ? -15.410 2.295 16.324 1.00 94.81 92 ILE A C 1
ATOM 759 O O . ILE A 1 92 ? -14.610 1.453 15.908 1.00 94.81 92 ILE A O 1
ATOM 763 N N . GLN A 1 93 ? -15.812 3.335 15.581 1.00 94.56 93 GLN A N 1
ATOM 764 C CA . GLN A 1 93 ? -15.303 3.546 14.224 1.00 94.56 93 GLN A CA 1
ATOM 765 C C . GLN A 1 93 ? -13.788 3.750 14.248 1.00 94.56 93 GLN A C 1
ATOM 767 O O . GLN A 1 93 ? -13.071 3.061 13.527 1.00 94.56 93 GLN A O 1
ATOM 772 N N . TYR A 1 94 ? -13.291 4.633 15.116 1.00 95.19 94 TYR A N 1
ATOM 773 C CA . TYR A 1 94 ? -11.860 4.871 15.258 1.00 95.19 94 TYR A CA 1
ATOM 774 C C . TYR A 1 94 ? -11.105 3.585 15.614 1.00 95.19 94 TYR A C 1
ATOM 776 O O . TYR A 1 94 ? -10.189 3.218 14.890 1.00 95.19 94 TYR A O 1
ATOM 784 N N . GLY A 1 95 ? -11.516 2.857 16.657 1.00 92.88 95 GLY A N 1
ATOM 785 C CA . GLY A 1 95 ? -10.835 1.645 17.119 1.00 92.88 95 GLY A CA 1
ATOM 786 C C . GLY A 1 95 ? -10.772 0.546 16.056 1.00 92.88 95 GLY A C 1
ATOM 787 O O . GLY A 1 95 ? -9.733 -0.093 15.889 1.00 92.88 95 GLY A O 1
ATOM 788 N N . LYS A 1 96 ? -11.850 0.371 15.278 1.00 91.94 96 LYS A N 1
ATOM 789 C CA . LYS A 1 96 ? -11.889 -0.575 14.153 1.00 91.94 96 LYS A CA 1
ATOM 790 C C . LYS A 1 96 ? -10.814 -0.260 13.110 1.00 91.94 96 LYS A C 1
ATOM 792 O O . LYS A 1 96 ? -10.059 -1.152 12.725 1.00 91.94 96 LYS A O 1
ATOM 797 N N . TYR A 1 97 ? -10.770 0.983 12.631 1.00 94.62 97 TYR A N 1
ATOM 798 C CA . TYR A 1 97 ? -9.838 1.379 11.574 1.00 94.62 97 TYR A CA 1
ATOM 799 C C . TYR A 1 97 ? -8.410 1.535 12.094 1.00 94.62 97 TYR A C 1
ATOM 801 O O . TYR A 1 97 ? -7.493 1.080 11.429 1.00 94.62 97 TYR A O 1
ATOM 809 N N . HIS A 1 98 ? -8.222 2.072 13.299 1.00 94.75 98 HIS A N 1
ATOM 810 C CA . HIS A 1 98 ? -6.925 2.164 13.971 1.00 94.75 98 HIS A CA 1
ATOM 811 C C . HIS A 1 98 ? -6.232 0.799 14.043 1.00 94.75 98 HIS A C 1
ATOM 813 O O . HIS A 1 98 ? -5.093 0.648 13.603 1.00 94.75 98 HIS A O 1
ATOM 819 N N . LYS A 1 99 ? -6.951 -0.224 14.528 1.00 93.44 99 LYS A N 1
ATOM 820 C CA . LYS A 1 99 ? -6.426 -1.590 14.598 1.00 93.44 99 LYS A CA 1
ATOM 821 C C . LYS A 1 99 ? -6.044 -2.117 13.214 1.00 93.44 99 LYS A C 1
ATOM 823 O O . LYS A 1 99 ? -4.946 -2.634 13.046 1.00 93.44 99 LYS A O 1
ATOM 828 N N . ARG A 1 100 ? -6.929 -1.952 12.226 1.00 95.06 100 ARG A N 1
ATOM 829 C CA . ARG A 1 100 ? -6.692 -2.433 10.860 1.00 95.06 100 ARG A CA 1
ATOM 830 C C . ARG A 1 100 ? -5.512 -1.720 10.193 1.00 95.06 100 ARG A C 1
ATOM 832 O O . ARG A 1 100 ? -4.717 -2.391 9.555 1.00 95.06 100 ARG A O 1
ATOM 839 N N . ILE A 1 101 ? -5.356 -0.406 10.396 1.00 96.50 101 ILE A N 1
ATOM 840 C CA . ILE A 1 101 ? -4.195 0.374 9.932 1.00 96.50 101 ILE A CA 1
ATOM 841 C C . ILE A 1 101 ? -2.900 -0.177 10.544 1.00 96.50 101 ILE A C 1
ATOM 843 O O . ILE A 1 101 ? -1.913 -0.361 9.837 1.00 96.50 101 ILE A O 1
ATOM 847 N N . GLY A 1 102 ? -2.904 -0.494 11.841 1.00 93.81 102 GLY A N 1
ATOM 848 C CA . GLY A 1 102 ? -1.744 -1.088 12.512 1.00 93.81 102 GLY A CA 1
ATOM 849 C C . GLY A 1 102 ? -1.315 -2.445 11.935 1.00 93.81 102 GLY A C 1
ATOM 850 O O . GLY A 1 102 ? -0.128 -2.770 11.974 1.00 93.81 102 GLY A O 1
ATOM 851 N N . GLU A 1 103 ? -2.260 -3.204 11.375 1.00 94.62 103 GLU A N 1
ATOM 852 C CA . GLU A 1 103 ? -2.057 -4.533 10.781 1.00 94.62 103 GLU A CA 1
ATOM 853 C C . GLU A 1 103 ? -1.631 -4.496 9.300 1.00 94.62 103 GLU A C 1
ATOM 855 O O . GLU A 1 103 ? -1.263 -5.540 8.765 1.00 94.62 103 GLU A O 1
ATOM 860 N N . LEU A 1 104 ? -1.652 -3.332 8.635 1.00 93.50 104 LEU A N 1
ATOM 861 C CA . LEU A 1 104 ? -1.255 -3.211 7.224 1.00 93.50 104 LEU A CA 1
ATOM 862 C C . LEU A 1 104 ? 0.232 -3.529 7.043 1.00 93.50 104 LEU A C 1
ATOM 864 O O . LEU A 1 104 ? 1.072 -3.106 7.845 1.00 93.50 104 LEU A O 1
ATOM 868 N N . THR A 1 105 ? 0.561 -4.240 5.965 1.00 86.06 105 THR A N 1
ATOM 869 C CA . THR A 1 105 ? 1.939 -4.689 5.696 1.00 86.06 105 THR A CA 1
ATOM 870 C C . THR A 1 105 ? 2.472 -4.263 4.338 1.00 86.06 105 THR A C 1
ATOM 872 O O . THR A 1 105 ? 3.685 -4.258 4.139 1.00 86.06 105 THR A O 1
ATOM 875 N N . SER A 1 106 ? 1.591 -3.873 3.417 1.00 82.25 106 SER A N 1
ATOM 876 C CA . SER A 1 106 ? 1.961 -3.470 2.067 1.00 82.25 106 SER A CA 1
ATOM 877 C C . SER A 1 106 ? 1.373 -2.107 1.692 1.00 82.25 106 SER A C 1
ATOM 879 O O . SER A 1 106 ? 0.365 -1.654 2.238 1.00 82.25 106 SER A O 1
ATOM 881 N N . MET A 1 107 ? 1.984 -1.450 0.702 1.00 82.19 107 MET A N 1
ATOM 882 C CA . MET A 1 107 ? 1.437 -0.211 0.139 1.00 82.19 107 MET A CA 1
ATOM 883 C C . MET A 1 107 ? 0.097 -0.445 -0.582 1.00 82.19 107 MET A C 1
ATOM 885 O O . MET A 1 107 ? -0.716 0.474 -0.678 1.00 82.19 107 MET A O 1
ATOM 889 N N . ALA A 1 108 ? -0.150 -1.665 -1.070 1.00 78.56 108 ALA A N 1
ATOM 890 C CA . ALA A 1 108 ? -1.431 -2.042 -1.659 1.00 78.56 108 ALA A CA 1
ATOM 891 C C . ALA A 1 108 ? -2.538 -2.086 -0.592 1.00 78.56 108 ALA A C 1
ATOM 893 O O . ALA A 1 108 ? -3.594 -1.491 -0.805 1.00 78.56 108 ALA A O 1
ATOM 894 N N . ASP A 1 109 ? -2.262 -2.675 0.579 1.00 87.56 109 ASP A N 1
ATOM 895 C CA . ASP A 1 109 ? -3.200 -2.692 1.713 1.00 87.56 109 ASP A CA 1
ATOM 896 C C . ASP A 1 109 ? -3.531 -1.257 2.152 1.00 87.56 109 ASP A C 1
ATOM 898 O O . ASP A 1 109 ? -4.682 -0.926 2.443 1.00 87.56 109 ASP A O 1
ATOM 902 N N . CYS A 1 110 ? -2.522 -0.374 2.160 1.00 89.88 110 CYS A N 1
ATOM 903 C CA . CYS A 1 110 ? -2.720 1.043 2.444 1.00 89.88 110 CYS A CA 1
ATOM 904 C C . CYS A 1 110 ? -3.676 1.691 1.440 1.00 89.88 110 CYS A C 1
ATOM 906 O O . CYS A 1 110 ? -4.624 2.338 1.873 1.00 89.88 110 CYS A O 1
ATOM 908 N N . LYS A 1 111 ? -3.486 1.488 0.128 1.00 86.31 111 LYS A N 1
ATOM 909 C CA . LYS A 1 111 ? -4.395 2.026 -0.901 1.00 86.31 111 LYS A CA 1
ATOM 910 C C . LYS A 1 111 ? -5.825 1.512 -0.739 1.00 86.31 111 LYS A C 1
ATOM 912 O O . LYS A 1 111 ? -6.763 2.298 -0.840 1.00 86.31 111 LYS A O 1
ATOM 917 N N . GLU A 1 112 ? -6.014 0.223 -0.461 1.00 90.12 112 GLU A N 1
ATOM 918 C CA . GLU A 1 112 ? -7.347 -0.329 -0.175 1.00 90.12 112 GLU A CA 1
ATOM 919 C C . GLU A 1 112 ? -7.989 0.385 1.022 1.00 90.12 112 GLU A C 1
ATOM 921 O O . GLU A 1 112 ? -9.161 0.771 0.979 1.00 90.12 112 GLU A O 1
ATOM 926 N N . MET A 1 113 ? -7.198 0.652 2.065 1.00 94.44 113 MET A N 1
ATOM 927 C CA . MET A 1 113 ? -7.666 1.404 3.221 1.00 94.44 113 MET A CA 1
ATOM 928 C C . MET A 1 113 ? -8.037 2.852 2.878 1.00 94.44 113 MET A C 1
ATOM 930 O O . MET A 1 113 ? -9.056 3.342 3.370 1.00 94.44 113 MET A O 1
ATOM 934 N N . GLU A 1 114 ? -7.279 3.526 2.009 1.00 93.25 114 GLU A N 1
ATOM 935 C CA . GLU A 1 114 ? -7.618 4.868 1.515 1.00 93.25 114 GLU A CA 1
ATOM 936 C C . GLU A 1 114 ? -8.981 4.890 0.807 1.00 93.25 114 GLU A C 1
ATOM 938 O O . GLU A 1 114 ? -9.793 5.788 1.059 1.00 93.25 114 GLU A O 1
ATOM 943 N N . PHE A 1 115 ? -9.260 3.895 -0.044 1.00 90.94 115 PHE A N 1
ATOM 944 C CA . PHE A 1 115 ? -10.551 3.770 -0.725 1.00 90.94 115 PHE A CA 1
ATOM 945 C C . PHE A 1 115 ? -11.691 3.586 0.272 1.00 90.94 115 PHE A C 1
ATOM 947 O O . PHE A 1 115 ? -12.666 4.338 0.234 1.00 90.94 115 PHE A O 1
ATOM 954 N N . GLU A 1 116 ? -11.554 2.653 1.214 1.00 92.81 116 GLU A N 1
ATOM 955 C CA . GLU A 1 116 ? -12.583 2.427 2.228 1.00 92.81 116 GLU A CA 1
ATOM 956 C C . GLU A 1 116 ? -12.865 3.674 3.074 1.00 92.81 116 GLU A C 1
ATOM 958 O O . GLU A 1 116 ? -14.025 3.993 3.338 1.00 92.81 116 GLU A O 1
ATOM 963 N N . LEU A 1 117 ? -11.820 4.388 3.504 1.00 93.38 117 LEU A N 1
ATOM 964 C CA . LEU A 1 117 ? -11.961 5.624 4.277 1.00 93.38 117 LEU A CA 1
ATOM 965 C C . LEU A 1 117 ? -12.625 6.745 3.464 1.00 93.38 117 LEU A C 1
ATOM 967 O O . LEU A 1 117 ? -13.301 7.597 4.040 1.00 93.38 117 LEU A O 1
ATOM 971 N N . THR A 1 118 ? -12.455 6.741 2.142 1.00 90.69 118 THR A N 1
ATOM 972 C CA . THR A 1 118 ? -13.039 7.738 1.234 1.00 90.69 118 THR A CA 1
ATOM 973 C C . THR A 1 118 ? -14.504 7.445 0.911 1.00 90.69 118 THR A C 1
ATOM 975 O O . THR A 1 118 ? -15.320 8.365 0.864 1.00 90.69 118 THR A O 1
ATOM 978 N N . GLU A 1 119 ? -14.859 6.178 0.685 1.00 90.25 119 GLU A N 1
ATOM 979 C CA . GLU A 1 119 ? -16.212 5.782 0.270 1.00 90.25 119 GLU A CA 1
ATOM 980 C C . GLU A 1 119 ? -17.185 5.597 1.445 1.00 90.25 119 GLU A C 1
ATOM 982 O O . GLU A 1 119 ? -18.410 5.592 1.262 1.00 90.25 119 GLU A O 1
ATOM 987 N N . ASN A 1 120 ? -16.672 5.451 2.668 1.00 88.38 120 ASN A N 1
ATOM 988 C CA . ASN A 1 120 ? -17.502 5.207 3.838 1.00 88.38 120 ASN A CA 1
ATOM 989 C C . ASN A 1 120 ? -18.198 6.487 4.341 1.00 88.38 120 ASN A C 1
ATOM 991 O O . ASN A 1 120 ? -17.600 7.371 4.948 1.00 88.38 120 ASN A O 1
ATOM 995 N N . ASN A 1 121 ? -19.522 6.528 4.173 1.00 87.88 121 ASN A N 1
ATOM 996 C CA . ASN A 1 121 ? -20.377 7.651 4.572 1.00 87.88 121 ASN A CA 1
ATOM 997 C C . ASN A 1 121 ? -20.828 7.633 6.049 1.00 87.88 121 ASN A C 1
ATOM 999 O O . ASN A 1 121 ? -21.749 8.364 6.423 1.00 87.88 121 ASN A O 1
ATOM 1003 N N . ASN A 1 122 ? -20.232 6.800 6.908 1.00 90.75 122 ASN A N 1
ATOM 1004 C CA . ASN A 1 122 ? -20.581 6.749 8.326 1.00 90.75 122 ASN A CA 1
ATOM 1005 C C . ASN A 1 122 ? -20.244 8.086 9.019 1.00 90.75 122 ASN A C 1
ATOM 1007 O O . ASN A 1 122 ? -19.098 8.534 9.048 1.00 90.75 122 ASN A O 1
ATOM 1011 N N . MET A 1 123 ? -21.252 8.730 9.619 1.00 91.44 123 MET A N 1
ATOM 1012 C CA . MET A 1 123 ? -21.084 10.044 10.253 1.00 91.44 123 MET A CA 1
ATOM 1013 C C . MET A 1 123 ? -20.102 10.041 11.432 1.00 91.44 123 MET A C 1
ATOM 1015 O O . MET A 1 123 ? -19.453 11.055 11.681 1.00 91.44 123 MET A O 1
ATOM 1019 N N . TYR A 1 124 ? -19.980 8.921 12.144 1.00 92.75 124 TYR A N 1
ATOM 1020 C CA . TYR A 1 124 ? -19.070 8.767 13.277 1.00 92.75 124 TYR A CA 1
ATOM 1021 C C . TYR A 1 124 ? -17.633 8.558 12.807 1.00 92.75 124 TYR A C 1
ATOM 1023 O O . TYR A 1 124 ? -16.710 9.124 13.387 1.00 92.75 124 TYR A O 1
ATOM 1031 N N . LEU A 1 125 ? -17.447 7.851 11.688 1.00 92.06 125 LEU A N 1
ATOM 1032 C CA . LEU A 1 125 ? -16.144 7.762 11.033 1.00 92.06 125 LEU A CA 1
ATOM 1033 C C . LEU A 1 125 ? -15.656 9.152 10.608 1.00 92.06 125 LEU A C 1
ATOM 1035 O O . LEU A 1 125 ? -14.508 9.500 10.865 1.00 92.06 125 LEU A O 1
ATOM 1039 N N . ASN A 1 126 ? -16.539 9.984 10.046 1.00 90.94 126 ASN A N 1
ATOM 1040 C CA . ASN A 1 126 ? -16.204 11.354 9.640 1.00 90.94 126 ASN A CA 1
ATOM 1041 C C . ASN A 1 126 ? -15.685 12.235 10.790 1.00 90.94 126 ASN A C 1
ATOM 1043 O O . ASN A 1 126 ? -14.928 13.175 10.538 1.00 90.94 126 ASN A O 1
ATOM 1047 N N . LYS A 1 127 ? -16.048 11.945 12.047 1.00 92.50 127 LYS A N 1
ATOM 1048 C CA . LYS A 1 127 ? -15.487 12.643 13.216 1.00 92.50 127 LYS A CA 1
ATOM 1049 C C . LYS A 1 127 ? -14.028 12.234 13.474 1.00 92.50 127 LYS A C 1
ATOM 1051 O O . LYS A 1 127 ? -13.191 13.104 13.713 1.00 92.50 127 LYS A O 1
ATOM 1056 N N . ALA A 1 128 ? -13.701 10.951 13.300 1.00 92.94 128 ALA A N 1
ATOM 1057 C CA . ALA A 1 128 ? -12.360 10.388 13.495 1.00 92.94 128 ALA A CA 1
ATOM 1058 C C . ALA A 1 128 ? -11.441 10.451 12.252 1.00 92.94 128 ALA A C 1
ATOM 1060 O O . ALA A 1 128 ? -10.233 10.226 12.357 1.00 92.94 128 ALA A O 1
ATOM 1061 N N . ILE A 1 129 ? -11.986 10.781 11.076 1.00 93.75 129 ILE A N 1
ATOM 1062 C CA . ILE A 1 129 ? -11.336 10.581 9.771 1.00 93.75 129 ILE A CA 1
ATOM 1063 C C . ILE A 1 129 ? -9.965 11.254 9.652 1.00 93.75 129 ILE A C 1
ATOM 1065 O O . ILE A 1 129 ? -9.024 10.661 9.140 1.00 93.75 129 ILE A O 1
ATOM 1069 N N . ARG A 1 130 ? -9.805 12.475 10.183 1.00 94.12 130 ARG A N 1
ATOM 1070 C CA . ARG A 1 130 ? -8.527 13.209 10.114 1.00 94.12 130 ARG A CA 1
ATOM 1071 C C . ARG A 1 130 ? -7.404 12.482 10.850 1.00 94.12 130 ARG A C 1
ATOM 1073 O O . ARG A 1 130 ? -6.274 12.474 10.373 1.00 94.12 130 ARG A O 1
ATOM 1080 N N . LYS A 1 131 ? -7.726 11.895 12.006 1.00 95.25 131 LYS A N 1
ATOM 1081 C CA . LYS A 1 131 ? -6.771 11.149 12.825 1.00 95.25 131 LYS A CA 1
ATOM 1082 C C . LYS A 1 131 ? -6.357 9.862 12.112 1.00 95.25 131 LYS A C 1
ATOM 1084 O O . LYS A 1 131 ? -5.167 9.602 11.996 1.00 95.25 131 LYS A O 1
ATOM 1089 N N . LEU A 1 132 ? -7.326 9.142 11.543 1.00 96.56 132 LEU A N 1
ATOM 1090 C CA . LEU A 1 132 ? -7.080 7.926 10.763 1.00 96.56 132 LEU A CA 1
ATOM 1091 C C . LEU A 1 132 ? -6.220 8.193 9.522 1.00 96.56 132 LEU A C 1
ATOM 1093 O O . LEU A 1 132 ? -5.292 7.438 9.269 1.00 96.56 132 LEU A O 1
ATOM 1097 N N . TRP A 1 133 ? -6.450 9.294 8.800 1.00 96.62 133 TRP A N 1
ATOM 1098 C CA . TRP A 1 133 ? -5.581 9.692 7.684 1.00 96.62 133 TRP A CA 1
ATOM 1099 C C . TRP A 1 133 ? -4.139 9.959 8.121 1.00 96.62 133 TRP A C 1
ATOM 1101 O O . TRP A 1 133 ? -3.209 9.582 7.418 1.00 96.62 133 TRP A O 1
ATOM 1111 N N . SER A 1 134 ? -3.938 10.594 9.281 1.00 96.12 134 SER A N 1
ATOM 1112 C CA . SER A 1 134 ? -2.588 10.809 9.820 1.00 96.12 134 SER A CA 1
ATOM 1113 C C . SER A 1 134 ? -1.911 9.499 10.233 1.00 96.12 134 SER A C 1
ATOM 1115 O O . SER A 1 134 ? -0.723 9.330 9.984 1.00 96.12 134 SER A O 1
ATOM 1117 N N . GLU A 1 135 ? -2.653 8.564 10.829 1.00 97.56 135 GLU A N 1
ATOM 1118 C CA . GLU A 1 135 ? -2.135 7.236 11.183 1.00 97.56 135 GLU A CA 1
ATOM 1119 C C . GLU A 1 135 ? -1.810 6.394 9.948 1.00 97.56 135 GLU A C 1
ATOM 1121 O O . GLU A 1 135 ? -0.761 5.760 9.909 1.00 97.56 135 GLU A O 1
ATOM 1126 N N . LEU A 1 136 ? -2.664 6.429 8.923 1.00 95.94 136 LEU A N 1
ATOM 1127 C CA . LEU A 1 136 ? -2.422 5.736 7.662 1.00 95.94 136 LEU A CA 1
ATOM 1128 C C . LEU A 1 136 ? -1.181 6.291 6.953 1.00 95.94 136 LEU A C 1
ATOM 1130 O O . LEU A 1 136 ? -0.340 5.512 6.518 1.00 95.94 136 LEU A O 1
ATOM 1134 N N . ALA A 1 137 ? -1.013 7.617 6.919 1.00 91.44 137 ALA A N 1
ATOM 1135 C CA . ALA A 1 137 ? 0.186 8.249 6.368 1.00 91.44 137 ALA A CA 1
ATOM 1136 C C . ALA A 1 137 ? 1.461 7.848 7.130 1.00 91.44 137 ALA A C 1
ATOM 1138 O O . ALA A 1 137 ? 2.470 7.514 6.514 1.00 91.44 137 ALA A O 1
ATOM 1139 N N . ALA A 1 138 ? 1.409 7.822 8.466 1.00 93.12 138 ALA A N 1
ATOM 1140 C CA . ALA A 1 138 ? 2.528 7.352 9.280 1.00 93.12 138 ALA A CA 1
ATOM 1141 C C . ALA A 1 138 ? 2.832 5.865 9.028 1.00 93.12 138 ALA A C 1
ATOM 1143 O O . ALA A 1 138 ? 3.996 5.482 8.953 1.00 93.12 138 ALA A O 1
ATOM 1144 N N . LYS A 1 139 ? 1.802 5.031 8.838 1.00 93.56 139 LYS A N 1
ATOM 1145 C CA . LYS A 1 139 ? 1.978 3.616 8.496 1.00 93.56 139 LYS A CA 1
ATOM 1146 C C . LYS A 1 139 ? 2.596 3.432 7.109 1.00 93.56 139 LYS A C 1
ATOM 1148 O O . LYS A 1 139 ? 3.456 2.574 6.939 1.00 93.56 139 LYS A O 1
ATOM 1153 N N . GLN A 1 140 ? 2.198 4.241 6.128 1.00 88.88 140 GLN A N 1
ATOM 1154 C CA . GLN A 1 140 ? 2.826 4.265 4.805 1.00 88.88 140 GLN A CA 1
ATOM 1155 C C . GLN A 1 140 ? 4.317 4.617 4.912 1.00 88.88 140 GLN A C 1
ATOM 1157 O O . GLN A 1 140 ? 5.138 3.944 4.293 1.00 88.88 140 GLN A O 1
ATOM 1162 N N . GLU A 1 141 ? 4.671 5.613 5.729 1.00 84.31 141 GLU A N 1
ATOM 1163 C CA . GLU A 1 141 ? 6.067 5.984 5.990 1.00 84.31 141 GLU A CA 1
ATOM 1164 C C . GLU A 1 141 ? 6.837 4.857 6.695 1.00 84.31 141 GLU A C 1
ATOM 1166 O O . GLU A 1 141 ? 7.920 4.507 6.244 1.00 84.31 141 GLU A O 1
ATOM 1171 N N . GLU A 1 142 ? 6.260 4.204 7.709 1.00 88.44 142 GLU A N 1
ATOM 1172 C CA . GLU A 1 142 ? 6.851 3.034 8.385 1.00 88.44 142 GLU A CA 1
ATOM 1173 C C . GLU A 1 142 ? 7.137 1.885 7.402 1.00 88.44 142 GLU A C 1
ATOM 1175 O O . GLU A 1 142 ? 8.225 1.307 7.412 1.00 88.44 142 GLU A O 1
ATOM 1180 N N . ILE A 1 143 ? 6.184 1.569 6.517 1.00 84.94 143 ILE A N 1
ATOM 1181 C CA . ILE A 1 143 ? 6.359 0.535 5.487 1.00 84.94 143 ILE A CA 1
ATOM 1182 C C . ILE A 1 143 ? 7.484 0.939 4.524 1.00 84.94 143 ILE A C 1
ATOM 1184 O O . ILE A 1 143 ? 8.321 0.106 4.176 1.00 84.94 143 ILE A O 1
ATOM 1188 N N . MET A 1 144 ? 7.559 2.214 4.133 1.00 75.19 144 MET A N 1
ATOM 1189 C CA . MET A 1 144 ? 8.644 2.726 3.292 1.00 75.19 144 MET A CA 1
ATOM 1190 C C . MET A 1 144 ? 10.005 2.731 4.003 1.00 75.19 144 MET A C 1
ATOM 1192 O O . MET A 1 144 ? 11.018 2.470 3.366 1.00 75.19 144 MET A O 1
ATOM 1196 N N . GLU A 1 145 ? 10.061 3.008 5.305 1.00 73.31 145 GLU A N 1
ATOM 1197 C CA . GLU A 1 145 ? 11.296 2.939 6.098 1.00 73.31 145 GLU A CA 1
ATOM 1198 C C . GLU A 1 145 ? 11.765 1.499 6.324 1.00 73.31 145 GLU A C 1
ATOM 1200 O O . GLU A 1 145 ? 12.964 1.254 6.454 1.00 73.31 145 GLU A O 1
ATOM 1205 N N . SER A 1 146 ? 10.837 0.537 6.340 1.00 73.06 146 SER A N 1
ATOM 1206 C CA . SER A 1 146 ? 11.166 -0.892 6.367 1.00 73.06 146 SER A CA 1
ATOM 1207 C C . SER A 1 146 ? 11.743 -1.404 5.039 1.00 73.06 146 SER A C 1
ATOM 1209 O O . SER A 1 146 ? 12.300 -2.504 4.982 1.00 73.06 146 SER A O 1
ATOM 1211 N N . GLU A 1 147 ? 11.640 -0.609 3.971 1.00 74.19 147 GLU A N 1
ATOM 1212 C CA . GLU A 1 147 ? 12.233 -0.903 2.674 1.00 74.19 147 GLU A CA 1
ATOM 1213 C C . GLU A 1 147 ? 13.770 -0.814 2.742 1.00 74.19 147 GLU A C 1
ATOM 1215 O O . GLU A 1 147 ? 14.339 0.034 3.430 1.00 74.19 147 GLU A O 1
ATOM 1220 N N . SER A 1 148 ? 14.472 -1.693 2.015 1.00 81.88 148 SER A N 1
ATOM 1221 C CA . SER A 1 148 ? 15.943 -1.739 2.037 1.00 81.88 148 SER A CA 1
ATOM 1222 C C . SER A 1 148 ? 16.558 -0.369 1.715 1.00 81.88 148 SER A C 1
ATOM 1224 O O . SER A 1 148 ? 16.164 0.298 0.751 1.00 81.88 148 SER A O 1
ATOM 1226 N N . GLU A 1 149 ? 17.591 0.022 2.475 1.00 86.88 149 GLU A N 1
ATOM 1227 C CA . GLU A 1 149 ? 18.357 1.259 2.259 1.00 86.88 149 GLU A CA 1
ATOM 1228 C C . GLU A 1 149 ? 18.855 1.370 0.806 1.00 86.88 149 GLU A C 1
ATOM 1230 O O . GLU A 1 149 ? 18.915 2.459 0.242 1.00 86.88 149 GLU A O 1
ATOM 1235 N N . VAL A 1 150 ? 19.128 0.235 0.151 1.00 90.06 150 VAL A N 1
ATOM 1236 C CA . VAL A 1 150 ? 19.511 0.180 -1.267 1.00 90.06 150 VAL A CA 1
ATOM 1237 C C . VAL A 1 150 ? 18.414 0.741 -2.177 1.00 90.06 150 VAL A C 1
ATOM 1239 O O . VAL A 1 150 ? 18.712 1.508 -3.097 1.00 90.06 150 VAL A O 1
ATOM 1242 N N . VAL A 1 151 ? 17.153 0.376 -1.932 1.00 91.06 151 VAL A N 1
ATOM 1243 C CA . VAL A 1 151 ? 15.999 0.803 -2.736 1.00 91.06 151 VAL A CA 1
ATOM 1244 C C . VAL A 1 151 ? 15.699 2.279 -2.485 1.00 91.06 151 VAL A C 1
ATOM 1246 O O . VAL A 1 151 ? 15.553 3.053 -3.438 1.00 91.06 151 VAL A O 1
ATOM 1249 N N . THR A 1 152 ? 15.700 2.705 -1.221 1.00 89.75 152 THR A N 1
ATOM 1250 C CA . THR A 1 152 ? 15.424 4.102 -0.856 1.00 89.75 152 THR A CA 1
ATOM 1251 C C . THR A 1 152 ? 16.500 5.056 -1.388 1.00 89.75 152 THR A C 1
ATOM 1253 O O . THR A 1 152 ? 16.178 6.105 -1.959 1.00 89.75 152 THR A O 1
ATOM 1256 N N . ASP A 1 153 ? 17.785 4.686 -1.320 1.00 93.12 153 ASP A N 1
ATOM 1257 C CA . ASP A 1 153 ? 18.865 5.466 -1.933 1.00 93.12 153 ASP A CA 1
ATOM 1258 C C . ASP A 1 153 ? 18.786 5.474 -3.465 1.00 93.12 153 ASP A C 1
ATOM 1260 O O . ASP A 1 153 ? 19.113 6.489 -4.099 1.00 93.12 153 ASP A O 1
ATOM 1264 N N . PHE A 1 154 ? 18.347 4.374 -4.084 1.00 94.94 154 PHE A N 1
ATOM 1265 C CA . PHE A 1 154 ? 18.129 4.321 -5.526 1.00 94.94 154 PHE A CA 1
ATOM 1266 C C . PHE A 1 154 ? 17.028 5.298 -5.958 1.00 94.94 154 PHE A C 1
ATOM 1268 O O . PHE A 1 154 ? 17.271 6.091 -6.875 1.00 94.94 154 PHE A O 1
ATOM 1275 N N . ARG A 1 155 ? 15.875 5.311 -5.271 1.00 94.12 155 ARG A N 1
ATOM 1276 C CA . ARG A 1 155 ? 14.778 6.271 -5.508 1.00 94.12 155 ARG A CA 1
ATOM 1277 C C . ARG A 1 155 ? 15.236 7.711 -5.322 1.00 94.12 155 ARG A C 1
ATOM 1279 O O . ARG A 1 155 ? 15.096 8.521 -6.231 1.00 94.12 155 ARG A O 1
ATOM 1286 N N . ARG A 1 156 ? 15.939 8.014 -4.226 1.00 93.50 156 ARG A N 1
ATOM 1287 C CA . ARG A 1 156 ? 16.473 9.362 -3.962 1.00 93.50 156 ARG A CA 1
ATOM 1288 C C . ARG A 1 156 ? 17.400 9.864 -5.074 1.00 93.50 156 ARG A C 1
ATOM 1290 O O . ARG A 1 156 ? 17.449 11.062 -5.368 1.00 93.50 156 ARG A O 1
ATOM 1297 N N . LYS A 1 157 ? 18.191 8.973 -5.681 1.00 95.50 157 LYS A N 1
ATOM 1298 C CA . LYS A 1 157 ? 19.014 9.303 -6.859 1.00 95.50 157 LYS A CA 1
ATOM 1299 C C . LYS A 1 157 ? 18.157 9.496 -8.107 1.00 95.50 157 LYS A C 1
ATOM 1301 O O . LYS A 1 157 ? 18.484 10.378 -8.905 1.00 95.50 157 LYS A O 1
ATOM 1306 N N . THR A 1 158 ? 17.108 8.692 -8.264 1.00 96.31 158 THR A N 1
ATOM 1307 C CA . THR A 1 158 ? 16.127 8.805 -9.346 1.00 96.31 158 THR A CA 1
ATOM 1308 C C . THR A 1 158 ? 15.416 10.149 -9.300 1.00 96.31 158 THR A C 1
ATOM 1310 O O . THR A 1 158 ? 15.503 10.888 -10.275 1.00 96.31 158 THR A O 1
ATOM 1313 N N . ASP A 1 159 ? 14.854 10.549 -8.163 1.00 94.25 159 ASP A N 1
ATOM 1314 C CA . ASP A 1 159 ? 14.098 11.802 -8.016 1.00 94.25 159 ASP A CA 1
ATOM 1315 C C . ASP A 1 159 ? 14.903 13.043 -8.411 1.00 94.25 159 ASP A C 1
ATOM 1317 O O . ASP A 1 159 ? 14.382 13.997 -8.982 1.00 94.25 159 ASP A O 1
ATOM 1321 N N . LYS A 1 160 ? 16.216 13.024 -8.162 1.00 96.50 160 LYS A N 1
ATOM 1322 C CA . LYS A 1 160 ? 17.117 14.131 -8.515 1.00 96.50 160 LYS A CA 1
ATOM 1323 C C . LYS A 1 160 ? 17.419 14.236 -10.008 1.00 96.50 160 LYS A C 1
ATOM 1325 O O . LYS A 1 160 ? 17.885 15.286 -10.448 1.00 96.50 160 LYS A O 1
ATOM 1330 N N . LYS A 1 161 ? 17.284 13.144 -10.761 1.00 96.56 161 LYS A N 1
ATOM 1331 C CA . LYS A 1 161 ? 17.765 13.038 -12.149 1.00 96.56 161 LYS A CA 1
ATOM 1332 C C . LYS A 1 161 ? 16.668 12.726 -13.157 1.00 96.56 161 LYS A C 1
ATOM 1334 O O . LYS A 1 161 ? 16.898 12.903 -14.350 1.00 96.56 161 LYS A O 1
ATOM 1339 N N . PHE A 1 162 ? 15.527 12.227 -12.701 1.00 97.56 162 PHE A N 1
ATOM 1340 C CA . PHE A 1 162 ? 14.424 11.841 -13.557 1.00 97.56 162 PHE A CA 1
ATOM 1341 C C . PHE A 1 162 ? 13.814 13.079 -14.214 1.00 97.56 162 PHE A C 1
ATOM 1343 O O . PHE A 1 162 ? 13.396 14.023 -13.543 1.00 97.56 162 PHE A O 1
ATOM 1350 N N . HIS A 1 163 ? 13.755 13.077 -15.544 1.00 96.88 163 HIS A N 1
ATOM 1351 C CA . HIS A 1 163 ? 13.001 14.082 -16.278 1.00 96.88 163 HIS A CA 1
ATOM 1352 C C . HIS A 1 163 ? 11.540 13.640 -16.357 1.00 96.88 163 HIS A C 1
ATOM 1354 O O . HIS A 1 163 ? 11.235 12.610 -16.962 1.00 96.88 163 HIS A O 1
ATOM 1360 N N . GLN A 1 164 ? 10.656 14.431 -15.746 1.00 96.44 164 GLN A N 1
ATOM 1361 C CA . GLN A 1 164 ? 9.226 14.142 -15.663 1.00 96.44 164 GLN A CA 1
ATOM 1362 C C . GLN A 1 164 ? 8.596 13.888 -17.039 1.00 96.44 164 GLN A C 1
ATOM 1364 O O . GLN A 1 164 ? 8.930 14.549 -18.028 1.00 96.44 164 GLN A O 1
ATOM 1369 N N . ILE A 1 165 ? 7.640 12.960 -17.086 1.00 95.88 165 ILE A N 1
ATOM 1370 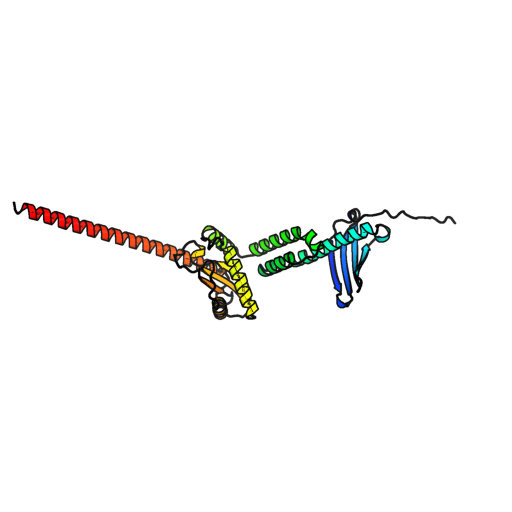C CA . ILE A 1 165 ? 6.866 12.633 -18.290 1.00 95.88 165 ILE A CA 1
ATOM 1371 C C . ILE A 1 165 ? 5.467 13.207 -18.101 1.00 95.88 165 ILE A C 1
ATOM 1373 O O . ILE A 1 165 ? 4.759 12.804 -17.190 1.00 95.88 165 ILE A O 1
ATOM 1377 N N . GLU A 1 166 ? 5.088 14.187 -18.925 1.00 93.81 166 GLU A N 1
ATOM 1378 C CA . GLU A 1 166 ? 3.815 14.921 -18.780 1.00 93.81 166 GLU A CA 1
ATOM 1379 C C . GLU A 1 166 ? 3.586 15.502 -17.369 1.00 93.81 166 GLU A C 1
ATOM 1381 O O . GLU A 1 166 ? 2.461 15.623 -16.901 1.00 93.81 166 GLU A O 1
ATOM 1386 N N . GLY A 1 167 ? 4.670 15.888 -16.688 1.00 93.88 167 GLY A N 1
ATOM 1387 C CA . GLY A 1 167 ? 4.624 16.416 -15.321 1.00 93.88 167 GLY A CA 1
ATOM 1388 C C . GLY A 1 167 ? 4.630 15.349 -14.224 1.00 93.88 167 GLY A C 1
ATOM 1389 O O . GLY A 1 167 ? 4.808 15.710 -13.066 1.00 93.88 167 GLY A O 1
ATOM 1390 N N . MET A 1 168 ? 4.529 14.060 -14.568 1.00 95.94 168 MET A N 1
ATOM 1391 C CA . MET A 1 168 ? 4.607 12.963 -13.600 1.00 95.94 168 MET A CA 1
ATOM 1392 C C . MET A 1 168 ? 6.046 12.706 -13.148 1.00 95.94 168 MET A C 1
ATOM 1394 O O . MET A 1 168 ? 6.973 12.596 -13.962 1.00 95.94 168 MET A O 1
ATOM 1398 N N . SER A 1 169 ? 6.214 12.591 -11.836 1.00 96.12 169 SER A N 1
ATOM 1399 C CA . SER A 1 169 ? 7.405 12.097 -11.147 1.00 96.12 169 SER A CA 1
ATOM 1400 C C . SER A 1 169 ? 7.603 10.588 -11.333 1.00 96.12 169 SER A C 1
ATOM 1402 O O . SER A 1 169 ? 6.718 9.876 -11.808 1.00 96.12 169 SER A O 1
ATOM 1404 N N . ALA A 1 170 ? 8.782 10.088 -10.946 1.00 95.94 170 ALA A N 1
ATOM 1405 C CA . ALA A 1 170 ? 9.061 8.655 -10.958 1.00 95.94 170 ALA A CA 1
ATOM 1406 C C . ALA A 1 170 ? 8.110 7.894 -10.021 1.00 95.94 170 ALA A C 1
ATOM 1408 O O . ALA A 1 170 ? 7.537 6.897 -10.437 1.00 95.94 170 ALA A O 1
ATOM 1409 N N . THR A 1 171 ? 7.862 8.406 -8.814 1.00 91.44 171 THR A N 1
ATOM 1410 C CA . THR A 1 171 ? 6.945 7.793 -7.841 1.00 91.44 171 THR A CA 1
ATOM 1411 C C . THR A 1 171 ? 5.508 7.695 -8.358 1.00 91.44 171 THR A C 1
ATOM 1413 O O . THR A 1 171 ? 4.863 6.662 -8.200 1.00 91.44 171 THR A O 1
ATOM 1416 N N . GLU A 1 172 ? 4.998 8.737 -9.022 1.00 93.50 172 GLU A N 1
ATOM 1417 C CA . GLU A 1 172 ? 3.656 8.695 -9.628 1.00 93.50 172 GLU A CA 1
ATOM 1418 C C . GLU A 1 172 ? 3.577 7.639 -10.736 1.00 93.50 172 GLU A C 1
ATOM 1420 O O . GLU A 1 172 ? 2.598 6.902 -10.830 1.00 93.50 172 GLU A O 1
ATOM 1425 N N . ILE A 1 173 ? 4.633 7.514 -11.541 1.00 96.69 173 ILE A N 1
ATOM 1426 C CA . ILE A 1 173 ? 4.745 6.480 -12.572 1.00 96.69 173 ILE A CA 1
ATOM 1427 C C . ILE A 1 173 ? 4.805 5.079 -11.955 1.00 96.69 173 ILE A C 1
ATOM 1429 O O . ILE A 1 173 ? 4.094 4.190 -12.419 1.00 96.69 173 ILE A O 1
ATOM 1433 N N . GLU A 1 174 ? 5.621 4.875 -10.917 1.00 96.19 174 GLU A N 1
ATOM 1434 C CA . GLU A 1 174 ? 5.707 3.610 -10.172 1.00 96.19 174 GLU A CA 1
ATOM 1435 C C . GLU A 1 174 ? 4.328 3.206 -9.638 1.00 96.19 174 GLU A C 1
ATOM 1437 O O . GLU A 1 174 ? 3.926 2.055 -9.790 1.00 96.19 174 GLU A O 1
ATOM 1442 N N . SER A 1 175 ? 3.566 4.169 -9.108 1.00 92.19 175 SER A N 1
ATOM 1443 C CA . SER A 1 175 ? 2.198 3.959 -8.627 1.00 92.19 175 SER A CA 1
ATOM 1444 C C . SER A 1 175 ? 1.242 3.527 -9.746 1.00 92.19 175 SER A C 1
ATOM 1446 O O . SER A 1 175 ? 0.557 2.518 -9.599 1.00 92.19 175 SER A O 1
ATOM 1448 N N . ILE A 1 176 ? 1.248 4.224 -10.891 1.00 95.38 176 ILE A N 1
ATOM 1449 C CA . ILE A 1 176 ? 0.405 3.886 -12.054 1.00 95.38 176 ILE A CA 1
ATOM 1450 C C . ILE A 1 176 ? 0.732 2.485 -12.586 1.00 95.38 176 ILE A C 1
ATOM 1452 O O . ILE A 1 176 ? -0.167 1.723 -12.942 1.00 95.38 176 ILE A O 1
ATOM 1456 N N . VAL A 1 177 ? 2.018 2.138 -12.662 1.00 97.50 177 VAL A N 1
ATOM 1457 C CA . VAL A 1 177 ? 2.455 0.819 -13.139 1.00 97.50 177 VAL A CA 1
ATOM 1458 C C . VAL A 1 177 ? 2.093 -0.276 -12.139 1.00 97.50 177 VAL A C 1
ATOM 1460 O O . VAL A 1 177 ? 1.673 -1.352 -12.562 1.00 97.50 177 VAL A O 1
ATOM 1463 N N . SER A 1 178 ? 2.201 0.000 -10.838 1.00 95.25 178 SER A N 1
ATOM 1464 C CA . SER A 1 178 ? 1.746 -0.909 -9.785 1.00 95.25 178 SER A CA 1
ATOM 1465 C C . SER A 1 178 ? 0.250 -1.207 -9.918 1.00 95.25 178 SER A C 1
ATOM 1467 O O . SER A 1 178 ? -0.137 -2.372 -9.973 1.00 95.25 178 SER A O 1
ATOM 1469 N N . ASP A 1 179 ? -0.581 -0.173 -10.092 1.00 94.12 179 ASP A N 1
ATOM 1470 C CA . ASP A 1 179 ? -2.035 -0.329 -10.241 1.00 94.12 179 ASP A CA 1
ATOM 1471 C C . ASP A 1 179 ? -2.396 -1.121 -11.507 1.00 94.12 179 ASP A C 1
ATOM 1473 O O . ASP A 1 179 ? -3.240 -2.018 -11.474 1.00 94.12 179 ASP A O 1
ATOM 1477 N N . TYR A 1 180 ? -1.706 -0.853 -12.620 1.00 97.25 180 TYR A N 1
ATOM 1478 C CA . TYR A 1 180 ? -1.861 -1.627 -13.852 1.00 97.25 180 TYR A CA 1
ATOM 1479 C C . TYR A 1 180 ? -1.493 -3.106 -13.660 1.00 97.25 180 TYR A C 1
ATOM 1481 O O . TYR A 1 180 ? -2.258 -3.993 -14.048 1.00 97.25 180 TYR A O 1
ATOM 1489 N N . ALA A 1 181 ? -0.346 -3.389 -13.040 1.00 97.19 181 ALA A N 1
ATOM 1490 C CA . ALA A 1 181 ? 0.091 -4.757 -12.787 1.00 97.19 181 ALA A CA 1
ATOM 1491 C C . ALA A 1 181 ? -0.870 -5.495 -11.843 1.00 97.19 181 ALA A C 1
ATOM 1493 O O . ALA A 1 181 ? -1.210 -6.649 -12.103 1.00 97.19 181 ALA A O 1
ATOM 1494 N N . GLN A 1 182 ? -1.376 -4.821 -10.807 1.00 95.56 182 GLN A N 1
ATOM 1495 C CA . GLN A 1 182 ? -2.365 -5.382 -9.888 1.00 95.56 182 GLN A CA 1
ATOM 1496 C C . GLN A 1 182 ? -3.688 -5.711 -10.600 1.00 95.56 182 GLN A C 1
ATOM 1498 O O . GLN A 1 182 ? -4.293 -6.756 -10.333 1.00 95.56 182 GLN A O 1
ATOM 1503 N N . SER A 1 183 ? -4.109 -4.873 -11.556 1.00 96.06 183 SER A N 1
ATOM 1504 C CA . SER A 1 183 ? -5.264 -5.159 -12.421 1.00 96.06 183 SER A CA 1
ATOM 1505 C C . SER A 1 183 ? -5.047 -6.449 -13.206 1.00 96.06 183 SER A C 1
ATOM 1507 O O . SER A 1 183 ? -5.899 -7.331 -13.176 1.00 96.06 183 SER A O 1
ATOM 1509 N N . LYS A 1 184 ? -3.871 -6.625 -13.826 1.00 97.50 184 LYS A N 1
ATOM 1510 C CA . LYS A 1 184 ? -3.533 -7.852 -14.569 1.00 97.50 184 LYS A CA 1
ATOM 1511 C C . LYS A 1 184 ? -3.500 -9.096 -13.689 1.00 97.50 184 LYS A C 1
ATOM 1513 O O . LYS A 1 184 ? -4.007 -10.139 -14.099 1.00 97.50 184 LYS A O 1
ATOM 1518 N N . ILE A 1 185 ? -2.952 -8.991 -12.479 1.00 96.88 185 ILE A N 1
ATOM 1519 C CA . ILE A 1 185 ? -2.967 -10.082 -11.495 1.00 96.88 185 ILE A CA 1
ATOM 1520 C C . ILE A 1 185 ? -4.407 -10.508 -11.199 1.00 96.88 185 ILE A C 1
ATOM 1522 O O . ILE A 1 185 ? -4.726 -11.695 -11.250 1.00 96.88 185 ILE A O 1
ATOM 1526 N N . THR A 1 186 ? -5.287 -9.539 -10.958 1.00 94.75 186 THR A N 1
ATOM 1527 C CA . THR A 1 186 ? -6.688 -9.789 -10.604 1.00 94.75 186 THR A CA 1
ATOM 1528 C C . THR A 1 186 ? -7.491 -10.334 -11.789 1.00 94.75 186 THR A C 1
ATOM 1530 O O . THR A 1 186 ? -8.150 -11.364 -11.670 1.00 94.75 186 THR A O 1
ATOM 1533 N N . GLU A 1 187 ? -7.410 -9.685 -12.953 1.00 96.31 187 GLU A N 1
ATOM 1534 C CA . GLU A 1 187 ? -8.136 -10.049 -14.178 1.00 96.31 187 GLU A CA 1
ATOM 1535 C C . GLU A 1 187 ? -7.784 -11.454 -14.672 1.00 96.31 187 GLU A C 1
ATOM 1537 O O . GLU A 1 187 ? -8.659 -12.203 -15.112 1.0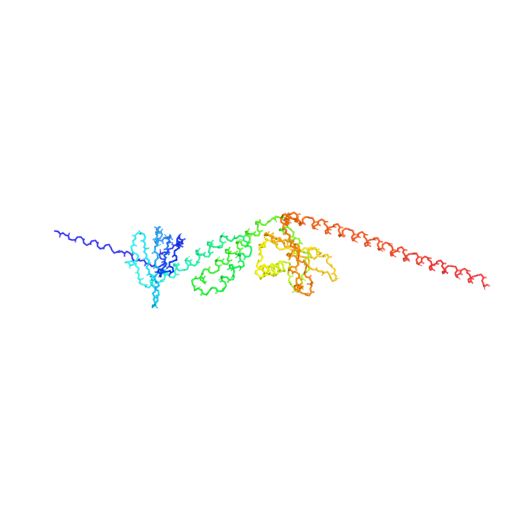0 96.31 187 GLU A O 1
ATOM 1542 N N . CYS A 1 188 ? -6.504 -11.820 -14.595 1.00 96.31 188 CYS A N 1
ATOM 1543 C CA . CYS A 1 188 ? -6.022 -13.122 -15.036 1.00 96.31 188 CYS A CA 1
ATOM 1544 C C . CYS A 1 188 ? -5.995 -14.167 -13.907 1.00 96.31 188 CYS A C 1
ATOM 1546 O O . CYS A 1 188 ? -5.605 -15.307 -14.162 1.00 96.31 188 CYS A O 1
ATOM 1548 N N . ASN A 1 189 ? -6.423 -13.806 -12.689 1.00 96.00 189 ASN A N 1
ATOM 1549 C CA . ASN A 1 189 ? -6.399 -14.656 -11.495 1.00 96.00 189 ASN A CA 1
ATOM 1550 C C . ASN A 1 189 ? -5.017 -15.305 -11.275 1.00 96.00 189 ASN A C 1
ATOM 1552 O O . ASN A 1 189 ? -4.885 -16.531 -11.176 1.00 96.00 189 ASN A O 1
ATOM 1556 N N . LEU A 1 190 ? -3.980 -14.467 -11.282 1.00 96.88 190 LEU A N 1
ATOM 1557 C CA . LEU A 1 190 ? -2.584 -14.872 -11.147 1.00 96.88 190 LEU A CA 1
ATOM 1558 C C . LEU A 1 190 ? -2.214 -15.002 -9.671 1.00 96.88 190 LEU A C 1
ATOM 1560 O O . LEU A 1 190 ? -2.578 -14.165 -8.852 1.00 96.88 190 LEU A O 1
ATOM 1564 N N . ASP A 1 191 ? -1.432 -16.026 -9.347 1.00 96.31 191 ASP A N 1
ATOM 1565 C CA . ASP A 1 191 ? -0.786 -16.140 -8.042 1.00 96.31 191 ASP A CA 1
ATOM 1566 C C . ASP A 1 191 ? 0.474 -15.266 -8.027 1.00 96.31 191 ASP A C 1
ATOM 1568 O O . ASP A 1 191 ? 1.573 -15.724 -8.364 1.00 96.31 191 ASP A O 1
ATOM 1572 N N . ALA A 1 192 ? 0.268 -13.980 -7.738 1.00 95.62 192 ALA A N 1
ATOM 1573 C CA . ALA A 1 192 ? 1.305 -12.971 -7.604 1.00 95.62 192 ALA A CA 1
ATOM 1574 C C . ALA A 1 192 ? 0.887 -11.864 -6.622 1.00 95.62 192 ALA A C 1
ATOM 1576 O O . ALA A 1 192 ? -0.253 -11.410 -6.627 1.00 95.62 192 ALA A O 1
ATOM 1577 N N . GLU A 1 193 ? 1.840 -11.390 -5.832 1.00 93.44 193 GLU A N 1
ATOM 1578 C CA . GLU A 1 193 ? 1.727 -10.271 -4.904 1.00 93.44 193 GLU A CA 1
ATOM 1579 C C . GLU A 1 193 ? 2.881 -9.306 -5.184 1.00 93.44 193 GLU A C 1
ATOM 1581 O O . GLU A 1 193 ? 4.053 -9.697 -5.144 1.00 93.44 193 GLU A O 1
ATOM 1586 N N . ILE A 1 194 ? 2.560 -8.054 -5.508 1.00 93.56 194 ILE A N 1
ATOM 1587 C CA . ILE A 1 194 ? 3.563 -7.032 -5.818 1.00 93.56 194 ILE A CA 1
ATOM 1588 C C . ILE A 1 194 ? 4.289 -6.645 -4.529 1.00 93.56 194 ILE A C 1
ATOM 1590 O O . ILE A 1 194 ? 3.670 -6.206 -3.566 1.00 93.56 194 ILE A O 1
ATOM 1594 N N . VAL A 1 195 ? 5.616 -6.756 -4.541 1.00 91.00 195 VAL A N 1
ATOM 1595 C CA . VAL A 1 195 ? 6.478 -6.299 -3.446 1.00 91.00 195 VAL A CA 1
ATOM 1596 C C . VAL A 1 195 ? 6.831 -4.831 -3.649 1.00 91.00 195 VAL A C 1
ATOM 1598 O O . VAL A 1 195 ? 6.649 -4.021 -2.746 1.00 91.00 195 VAL A O 1
ATOM 1601 N N . CYS A 1 196 ? 7.343 -4.470 -4.830 1.00 90.44 196 CYS A N 1
ATOM 1602 C CA . CYS A 1 196 ? 7.774 -3.104 -5.114 1.00 90.44 196 CYS A CA 1
ATOM 1603 C C . CYS A 1 196 ? 7.914 -2.848 -6.624 1.00 90.44 196 CYS A C 1
ATOM 1605 O O . CYS A 1 196 ? 8.220 -3.752 -7.403 1.00 90.44 196 CYS A O 1
ATOM 1607 N N . VAL A 1 197 ? 7.707 -1.595 -7.035 1.00 95.31 197 VAL A N 1
ATOM 1608 C CA . VAL A 1 197 ? 7.853 -1.120 -8.417 1.00 95.31 197 VAL A CA 1
ATOM 1609 C C . VAL A 1 197 ? 8.846 0.036 -8.437 1.00 95.31 197 VAL A C 1
ATOM 1611 O O . VAL A 1 197 ? 8.704 0.986 -7.668 1.00 95.31 197 VAL A O 1
ATOM 1614 N N . ILE A 1 198 ? 9.848 -0.045 -9.316 1.00 96.25 198 ILE A N 1
ATOM 1615 C CA . ILE A 1 198 ? 10.933 0.938 -9.421 1.00 96.25 198 ILE A CA 1
ATOM 1616 C C . ILE A 1 198 ? 11.161 1.358 -10.872 1.00 96.25 198 ILE A C 1
ATOM 1618 O O . ILE A 1 198 ? 11.380 0.519 -11.751 1.00 96.25 198 ILE A O 1
ATOM 1622 N N . VAL A 1 199 ? 11.207 2.670 -11.121 1.00 97.88 199 VAL A N 1
ATOM 1623 C CA . VAL A 1 199 ? 11.684 3.228 -12.392 1.00 97.88 199 VAL A CA 1
ATOM 1624 C C . VAL A 1 199 ? 13.180 2.974 -12.530 1.00 97.88 199 VAL A C 1
ATOM 1626 O O . VAL A 1 199 ? 13.992 3.426 -11.722 1.00 97.88 199 VAL A O 1
ATOM 1629 N N . SER A 1 200 ? 13.560 2.294 -13.604 1.00 96.25 200 SER A N 1
ATOM 1630 C CA . SER A 1 200 ? 14.921 1.844 -13.867 1.00 96.25 200 SER A CA 1
ATOM 1631 C C . SER A 1 200 ? 15.459 2.402 -15.192 1.00 96.25 200 SER A C 1
ATOM 1633 O O . SER A 1 200 ? 14.975 3.397 -15.744 1.00 96.25 200 SER A O 1
ATOM 1635 N N . GLY A 1 201 ? 16.543 1.794 -15.669 1.00 95.69 201 GLY A N 1
ATOM 1636 C CA . GLY A 1 201 ? 17.105 2.032 -16.985 1.00 95.69 201 GLY A CA 1
ATOM 1637 C C . GLY A 1 201 ? 17.652 3.440 -17.179 1.00 95.69 201 GLY A C 1
ATOM 1638 O O . GLY A 1 201 ? 18.240 4.057 -16.292 1.00 95.69 201 GLY A O 1
ATOM 1639 N N . SER A 1 202 ? 17.549 3.950 -18.403 1.00 94.94 202 SER A N 1
ATOM 1640 C CA . SER A 1 202 ? 18.242 5.201 -18.744 1.00 94.94 202 SER A CA 1
ATOM 1641 C C . SER A 1 202 ? 17.609 6.439 -18.100 1.00 94.94 202 SER A C 1
ATOM 1643 O O . SER A 1 202 ? 18.330 7.364 -17.712 1.00 94.94 202 SER A O 1
ATOM 1645 N N . ARG A 1 203 ? 16.281 6.437 -17.939 1.00 96.06 203 ARG A N 1
ATOM 1646 C CA . ARG A 1 203 ? 15.510 7.575 -17.420 1.00 96.06 203 ARG A CA 1
ATOM 1647 C C . ARG A 1 203 ? 15.714 7.790 -15.929 1.00 96.06 203 ARG A C 1
ATOM 1649 O O . ARG A 1 203 ? 15.766 8.939 -15.498 1.00 96.06 203 ARG A O 1
ATOM 1656 N N . CYS A 1 204 ? 15.940 6.727 -15.152 1.00 96.31 204 CYS A N 1
ATOM 1657 C CA . CYS A 1 204 ? 16.166 6.856 -13.711 1.00 96.31 204 CYS A CA 1
ATOM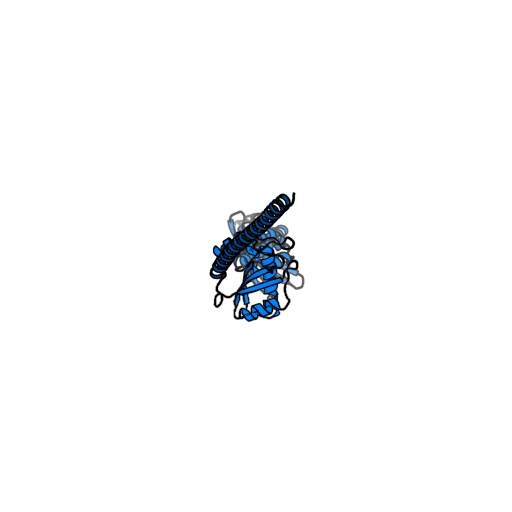 1658 C C . CYS A 1 204 ? 17.448 7.638 -13.360 1.00 96.31 204 CYS A C 1
ATOM 1660 O O . CYS A 1 204 ? 17.666 8.025 -12.214 1.00 96.31 204 CYS A O 1
ATOM 1662 N N . ARG A 1 205 ? 18.330 7.899 -14.334 1.00 96.38 205 ARG A N 1
ATOM 1663 C CA . ARG A 1 205 ? 19.555 8.694 -14.145 1.00 96.38 205 ARG A CA 1
ATOM 1664 C C . ARG A 1 205 ? 19.685 9.864 -15.124 1.00 96.38 205 ARG A C 1
ATOM 1666 O O . ARG A 1 205 ? 20.782 10.418 -15.222 1.00 96.38 205 ARG A O 1
ATOM 1673 N N . GLY A 1 206 ? 18.615 10.247 -15.824 1.00 94.06 206 GLY A N 1
ATOM 1674 C CA . GLY A 1 206 ? 18.641 11.354 -16.791 1.00 94.06 206 GLY A CA 1
ATOM 1675 C C . GLY A 1 206 ? 19.548 11.082 -18.000 1.00 94.06 206 GLY A C 1
ATOM 1676 O O . GLY A 1 206 ? 20.206 11.986 -18.520 1.00 94.06 206 GLY A O 1
ATOM 1677 N N . MET A 1 207 ? 19.691 9.810 -18.387 1.00 93.44 207 MET A N 1
ATOM 1678 C CA . MET A 1 207 ? 20.584 9.346 -19.460 1.00 93.44 207 MET A CA 1
ATOM 1679 C C . MET A 1 207 ? 19.840 8.873 -20.713 1.00 93.44 207 MET A C 1
ATOM 1681 O O . MET A 1 207 ? 20.445 8.267 -21.616 1.00 93.44 207 MET A O 1
ATOM 1685 N N . GLU A 1 208 ? 18.537 9.110 -20.757 1.00 93.38 208 GLU A N 1
ATOM 1686 C CA . GLU A 1 208 ? 17.669 8.769 -21.866 1.00 93.38 208 GLU A CA 1
ATOM 1687 C C . GLU A 1 208 ? 17.988 9.579 -23.127 1.00 93.38 208 GLU A C 1
ATOM 1689 O O . GLU A 1 208 ? 18.689 10.595 -23.128 1.00 93.38 208 GLU A O 1
ATOM 1694 N N . LYS A 1 209 ? 17.504 9.076 -24.258 1.00 91.94 209 LYS A N 1
ATOM 1695 C CA . LYS A 1 209 ? 17.636 9.704 -25.572 1.00 91.94 209 LYS A CA 1
ATOM 1696 C C . LYS A 1 209 ? 16.250 9.958 -26.156 1.00 91.94 209 LYS A C 1
ATOM 1698 O O . LYS A 1 209 ? 15.277 9.353 -25.709 1.00 91.94 209 LYS A O 1
ATOM 1703 N N . PRO A 1 210 ? 16.148 10.784 -27.212 1.00 91.50 210 PRO A N 1
ATOM 1704 C CA . PRO A 1 210 ? 14.928 10.840 -28.002 1.00 91.50 210 PRO A CA 1
ATOM 1705 C C . PRO A 1 210 ? 14.516 9.430 -28.448 1.00 91.50 210 PRO A C 1
ATOM 1707 O O . PRO A 1 210 ? 15.316 8.720 -29.059 1.00 91.50 210 PRO A O 1
ATOM 1710 N N . GLY A 1 211 ? 13.290 9.035 -28.107 1.00 92.44 211 GLY A N 1
ATOM 1711 C CA . GLY A 1 211 ? 12.747 7.706 -28.398 1.00 92.44 211 GLY A CA 1
ATOM 1712 C C . GLY A 1 211 ? 13.104 6.603 -27.397 1.00 92.44 211 GLY A C 1
ATOM 1713 O O . GLY A 1 211 ? 12.737 5.463 -27.648 1.00 92.44 211 GLY A O 1
ATOM 1714 N N . SER A 1 212 ? 13.794 6.907 -26.291 1.00 95.50 212 SER A N 1
ATOM 1715 C CA . SER A 1 212 ? 13.951 5.954 -25.185 1.00 95.50 212 SER A CA 1
ATOM 1716 C C . SER A 1 212 ? 12.591 5.553 -24.614 1.00 95.50 212 SER A C 1
ATOM 1718 O O . SER A 1 212 ? 11.723 6.403 -24.408 1.00 95.50 212 SER A O 1
ATOM 1720 N N . ASP A 1 213 ? 12.443 4.273 -24.325 1.00 97.19 213 ASP A N 1
ATOM 1721 C CA . ASP A 1 213 ? 11.403 3.672 -23.498 1.00 97.19 213 ASP A CA 1
ATOM 1722 C C . ASP A 1 213 ? 11.547 4.058 -22.018 1.00 97.19 213 ASP A C 1
ATOM 1724 O O . ASP A 1 213 ? 12.459 4.795 -21.621 1.00 97.19 213 ASP A O 1
ATOM 1728 N N . LEU A 1 214 ? 10.557 3.652 -21.229 1.00 97.81 214 LEU A N 1
ATOM 1729 C CA . LEU A 1 214 ? 10.511 3.767 -19.782 1.00 97.81 214 LEU A CA 1
ATOM 1730 C C . LEU A 1 214 ? 10.641 2.366 -19.182 1.00 97.81 214 LEU A C 1
ATOM 1732 O O . LEU A 1 214 ? 9.666 1.621 -19.138 1.00 97.81 214 LEU A O 1
ATOM 1736 N N . ASP A 1 215 ? 11.852 2.032 -18.743 1.00 98.19 215 ASP A N 1
ATOM 1737 C CA . ASP A 1 215 ? 12.154 0.765 -18.084 1.00 98.19 215 ASP A CA 1
ATOM 1738 C C . ASP A 1 215 ? 11.639 0.780 -16.636 1.00 98.19 215 ASP A C 1
ATOM 1740 O O . ASP A 1 215 ? 11.981 1.674 -15.855 1.00 98.19 215 ASP A O 1
ATOM 1744 N N . ILE A 1 216 ? 10.863 -0.230 -16.261 1.00 98.25 216 ILE A N 1
ATOM 1745 C CA . ILE A 1 216 ? 10.362 -0.463 -14.906 1.00 98.25 216 ILE A CA 1
ATOM 1746 C C . ILE A 1 216 ? 10.827 -1.841 -14.448 1.00 98.25 216 ILE A C 1
ATOM 1748 O O . ILE A 1 216 ? 10.878 -2.782 -15.237 1.00 98.25 216 ILE A O 1
ATOM 1752 N N . VAL A 1 217 ? 11.156 -1.968 -13.168 1.00 98.19 217 VAL A N 1
ATOM 1753 C CA . VAL A 1 217 ? 11.421 -3.251 -12.516 1.00 98.19 217 VAL A CA 1
ATOM 1754 C C . VAL A 1 217 ? 10.329 -3.472 -11.481 1.00 98.19 217 VAL A C 1
ATOM 1756 O O . VAL A 1 217 ? 10.068 -2.580 -10.675 1.00 98.19 217 VAL A O 1
ATOM 1759 N N . LEU A 1 218 ? 9.683 -4.634 -11.530 1.00 97.88 218 LEU A N 1
ATOM 1760 C CA . LEU A 1 218 ? 8.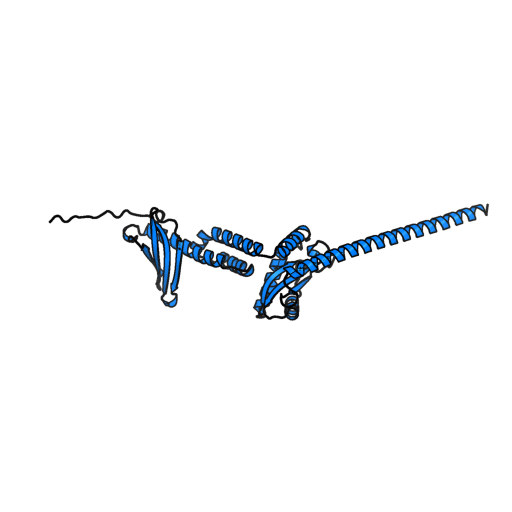592 -5.004 -10.632 1.00 97.88 218 LEU A CA 1
ATOM 1761 C C . LEU A 1 218 ? 9.002 -6.251 -9.853 1.00 97.88 218 LEU A C 1
ATOM 1763 O O . LEU A 1 218 ? 9.078 -7.336 -10.417 1.00 97.88 218 LEU A O 1
ATOM 1767 N N . GLU A 1 219 ? 9.273 -6.110 -8.564 1.00 96.88 219 GLU A N 1
ATOM 1768 C CA . GLU A 1 219 ? 9.490 -7.256 -7.684 1.00 96.88 219 GLU A CA 1
ATOM 1769 C C . GLU A 1 219 ? 8.149 -7.802 -7.204 1.00 96.88 219 GLU A C 1
ATOM 1771 O O . GLU A 1 219 ? 7.283 -7.038 -6.776 1.00 96.88 219 GLU A O 1
ATOM 1776 N N . TYR A 1 220 ? 7.974 -9.121 -7.273 1.00 96.31 220 TYR A N 1
ATOM 1777 C CA . TYR A 1 220 ? 6.770 -9.797 -6.798 1.00 96.31 220 TYR A CA 1
ATOM 1778 C C . TYR A 1 220 ? 7.090 -11.148 -6.149 1.00 96.31 220 TYR A C 1
ATOM 1780 O O . TYR A 1 220 ? 8.133 -11.762 -6.395 1.00 96.31 220 TYR A O 1
ATOM 1788 N N . LYS A 1 221 ? 6.154 -11.624 -5.328 1.00 95.31 221 LYS A N 1
ATOM 1789 C CA . LYS A 1 221 ? 6.106 -12.987 -4.783 1.00 95.31 221 LYS A CA 1
ATOM 1790 C C . LYS A 1 221 ? 4.961 -13.746 -5.439 1.00 95.31 221 LYS A C 1
ATOM 1792 O O . LYS A 1 221 ? 3.957 -13.139 -5.773 1.00 95.31 221 LYS A O 1
ATOM 1797 N N . GLY A 1 222 ? 5.089 -15.055 -5.618 1.00 95.06 222 GLY A N 1
ATOM 1798 C CA . GLY A 1 222 ? 4.037 -15.886 -6.214 1.00 95.06 222 GLY A CA 1
ATOM 1799 C C . GLY A 1 222 ? 4.596 -17.013 -7.074 1.00 95.06 222 GLY A C 1
ATOM 1800 O O . GLY A 1 222 ? 5.813 -17.149 -7.219 1.00 95.06 222 GLY A O 1
ATOM 1801 N N . SER A 1 223 ? 3.715 -17.844 -7.631 1.00 96.44 223 SER A N 1
ATOM 1802 C CA . SER A 1 223 ? 4.109 -18.992 -8.459 1.00 96.44 223 SER A CA 1
ATOM 1803 C C . SER A 1 223 ? 4.143 -18.716 -9.964 1.00 96.44 223 SER A C 1
ATOM 1805 O O . SER A 1 223 ? 4.671 -19.546 -10.716 1.00 96.44 223 SER A O 1
ATOM 1807 N N . ILE A 1 224 ? 3.620 -17.575 -10.435 1.00 97.81 224 ILE A N 1
ATOM 1808 C CA . ILE A 1 224 ? 3.754 -17.205 -11.849 1.00 97.81 224 ILE A CA 1
ATOM 1809 C C . ILE A 1 224 ? 5.232 -17.028 -12.223 1.00 97.81 224 ILE A C 1
ATOM 1811 O O . ILE A 1 224 ? 6.050 -16.552 -11.443 1.00 97.81 224 ILE A O 1
ATOM 1815 N N . ARG A 1 225 ? 5.596 -17.447 -13.437 1.00 97.81 225 ARG A N 1
ATOM 1816 C CA . ARG A 1 225 ? 6.959 -17.307 -13.958 1.00 97.81 225 ARG A CA 1
ATOM 1817 C C . ARG A 1 225 ? 7.180 -15.894 -14.491 1.00 97.81 225 ARG A C 1
ATOM 1819 O O . ARG A 1 225 ? 6.327 -15.378 -15.205 1.00 97.81 225 ARG A O 1
ATOM 1826 N N . GLU A 1 226 ? 8.367 -15.333 -14.255 1.00 98.38 226 GLU A N 1
ATOM 1827 C CA . GLU A 1 226 ? 8.740 -13.981 -14.715 1.00 98.38 226 GLU A CA 1
ATOM 1828 C C . GLU A 1 226 ? 8.496 -13.750 -16.213 1.00 98.38 226 GLU A C 1
ATOM 1830 O O . GLU A 1 226 ? 7.988 -12.703 -16.583 1.00 98.38 226 GLU A O 1
ATOM 1835 N N . ASP A 1 227 ? 8.810 -14.717 -17.081 1.00 97.88 227 ASP A N 1
ATOM 1836 C CA . ASP A 1 227 ? 8.610 -14.565 -18.528 1.00 97.88 227 ASP A CA 1
ATOM 1837 C C . ASP A 1 227 ? 7.128 -14.589 -18.917 1.00 97.88 227 ASP A C 1
ATOM 1839 O O . ASP A 1 227 ? 6.687 -13.795 -19.739 1.00 97.88 227 ASP A O 1
ATOM 1843 N N . THR A 1 228 ? 6.335 -15.440 -18.264 1.00 98.12 228 THR A N 1
ATOM 1844 C CA . THR A 1 228 ? 4.877 -15.442 -18.442 1.00 98.12 228 THR A CA 1
ATOM 1845 C C . THR A 1 228 ? 4.255 -14.142 -17.940 1.00 98.12 228 THR A C 1
ATOM 1847 O O . THR A 1 228 ? 3.388 -13.584 -18.607 1.00 98.12 228 THR A O 1
ATOM 1850 N N . PHE A 1 229 ? 4.701 -13.633 -16.790 1.00 98.38 229 PHE A N 1
ATOM 1851 C CA . PHE A 1 229 ? 4.182 -12.376 -16.264 1.00 98.38 229 PHE A CA 1
ATOM 1852 C C . PHE A 1 229 ? 4.598 -11.188 -17.142 1.00 98.38 229 PHE A C 1
ATOM 1854 O O . PHE A 1 229 ? 3.783 -10.309 -17.408 1.00 98.38 229 PHE A O 1
ATOM 1861 N N . PHE A 1 230 ? 5.826 -11.202 -17.669 1.00 98.38 230 PHE A N 1
ATOM 1862 C CA . PHE A 1 230 ? 6.303 -10.218 -18.638 1.00 98.38 230 PHE A CA 1
ATOM 1863 C C . PHE A 1 230 ? 5.400 -10.178 -19.874 1.00 98.38 230 PHE A C 1
ATOM 1865 O O . PHE A 1 230 ? 4.960 -9.098 -20.263 1.00 98.38 230 PHE A O 1
ATOM 1872 N N . ASP A 1 231 ? 5.080 -11.332 -20.465 1.00 98.31 231 ASP A N 1
ATOM 1873 C CA . ASP A 1 231 ? 4.220 -11.395 -21.650 1.00 98.31 231 ASP A CA 1
ATOM 1874 C C . ASP A 1 231 ? 2.821 -10.815 -21.370 1.00 98.31 231 ASP A C 1
ATOM 1876 O O . ASP A 1 231 ? 2.323 -10.008 -22.155 1.00 98.31 231 ASP A O 1
ATOM 1880 N N . ILE A 1 232 ? 2.221 -11.153 -20.220 1.00 98.19 232 ILE A N 1
ATOM 1881 C CA . ILE A 1 232 ? 0.905 -10.638 -19.794 1.00 98.19 232 ILE A CA 1
ATOM 1882 C C . ILE A 1 232 ? 0.935 -9.115 -19.609 1.00 98.19 232 ILE A C 1
ATOM 1884 O O . ILE A 1 232 ? 0.056 -8.405 -20.098 1.00 98.19 232 ILE A O 1
ATOM 1888 N N . LEU A 1 233 ? 1.959 -8.587 -18.931 1.00 98.06 233 LEU A N 1
ATOM 1889 C CA . LEU A 1 233 ? 2.089 -7.149 -18.676 1.00 98.06 233 LEU A CA 1
ATOM 1890 C C . LEU A 1 233 ? 2.253 -6.333 -19.968 1.00 98.06 233 LEU A C 1
ATOM 1892 O O . LEU A 1 233 ? 1.925 -5.144 -19.983 1.00 98.06 233 LEU A O 1
ATOM 1896 N N . HIS A 1 234 ? 2.709 -6.953 -21.059 1.00 98.06 234 HIS A N 1
ATOM 1897 C CA . HIS A 1 234 ? 2.943 -6.289 -22.342 1.00 98.06 234 HIS A CA 1
ATOM 1898 C C . HIS A 1 234 ? 1.854 -6.506 -23.395 1.00 98.06 234 HIS A C 1
ATOM 1900 O O . HIS A 1 234 ? 1.967 -5.929 -24.480 1.00 98.06 234 HIS A O 1
ATOM 1906 N N . GLU A 1 235 ? 0.801 -7.267 -23.094 1.00 95.75 235 GLU A N 1
ATOM 1907 C CA . GLU A 1 235 ? -0.276 -7.568 -24.045 1.00 95.75 235 GLU A CA 1
ATOM 1908 C C . GLU A 1 235 ? -0.950 -6.292 -24.586 1.00 95.75 235 GLU A C 1
ATOM 1910 O O . GLU A 1 235 ? -1.133 -6.144 -25.796 1.00 95.75 235 GLU A O 1
ATOM 1915 N N . ASP A 1 236 ? -1.209 -5.317 -23.709 1.00 94.25 236 ASP A N 1
ATOM 1916 C CA . ASP A 1 236 ? -1.892 -4.063 -24.065 1.00 94.25 236 ASP A CA 1
ATOM 1917 C C . ASP A 1 236 ? -0.949 -2.978 -24.615 1.00 94.25 236 ASP A C 1
ATOM 1919 O O . ASP A 1 236 ? -1.394 -1.944 -25.121 1.00 94.25 236 ASP A O 1
ATOM 1923 N N . GLY A 1 237 ? 0.369 -3.182 -24.519 1.00 94.25 237 GLY A N 1
ATOM 1924 C CA . GLY A 1 237 ? 1.368 -2.214 -24.973 1.00 94.25 237 GLY A CA 1
ATOM 1925 C C . GLY A 1 237 ? 1.309 -0.872 -24.233 1.00 94.25 237 GLY A C 1
ATOM 1926 O O . GLY A 1 237 ? 1.246 0.181 -24.879 1.00 94.25 237 GLY A O 1
ATOM 1927 N N . MET A 1 238 ? 1.352 -0.914 -22.896 1.00 96.69 238 MET A N 1
ATOM 1928 C CA . MET A 1 238 ? 1.251 0.248 -22.003 1.00 96.69 238 MET A CA 1
ATOM 1929 C C . MET A 1 238 ? 2.154 1.423 -22.426 1.00 96.69 238 MET A C 1
ATOM 1931 O O . MET A 1 238 ? 3.334 1.266 -22.766 1.00 96.69 238 MET A O 1
ATOM 1935 N N . LYS A 1 239 ? 1.589 2.636 -22.374 1.00 97.62 239 LYS A N 1
ATOM 1936 C CA . LYS A 1 239 ? 2.304 3.897 -22.598 1.00 97.62 239 LYS A CA 1
ATOM 1937 C C . LYS A 1 239 ? 1.929 4.929 -21.550 1.00 97.62 239 LYS A C 1
ATOM 1939 O O . LYS A 1 239 ? 0.756 5.079 -21.232 1.00 97.62 239 LYS A O 1
ATOM 1944 N N . ILE A 1 240 ? 2.914 5.701 -21.107 1.00 96.69 240 ILE A N 1
ATOM 1945 C CA . ILE A 1 240 ? 2.728 6.847 -20.214 1.00 96.69 240 ILE A CA 1
ATOM 1946 C C . ILE A 1 240 ? 3.302 8.073 -20.919 1.00 96.69 240 ILE A C 1
ATOM 1948 O O . ILE A 1 240 ? 4.450 8.057 -21.364 1.00 96.69 240 ILE A O 1
ATOM 1952 N N . GLY A 1 241 ? 2.480 9.104 -21.115 1.00 94.19 241 GLY A N 1
ATOM 1953 C CA . GLY A 1 241 ? 2.838 10.291 -21.898 1.00 94.19 241 GLY A CA 1
ATOM 1954 C C . GLY A 1 241 ? 3.408 9.994 -23.286 1.00 94.19 241 GLY A C 1
ATOM 1955 O O . GLY A 1 241 ? 4.402 10.579 -23.719 1.00 94.19 241 GLY A O 1
ATOM 1956 N N . GLY A 1 242 ? 2.835 8.992 -23.962 1.00 94.44 242 GLY A N 1
ATOM 1957 C CA . GLY A 1 242 ? 3.284 8.521 -25.275 1.00 94.44 242 GLY A CA 1
ATOM 1958 C C . GLY A 1 242 ? 4.595 7.720 -25.278 1.00 94.44 242 GLY A C 1
ATOM 1959 O O . GLY A 1 242 ? 4.980 7.209 -26.332 1.00 94.44 242 GLY A O 1
ATOM 1960 N N . VAL A 1 243 ? 5.262 7.561 -24.131 1.00 97.31 243 VAL A N 1
ATOM 1961 C CA . VAL A 1 243 ? 6.472 6.744 -23.970 1.00 97.31 243 VAL A CA 1
ATOM 1962 C C . VAL A 1 243 ? 6.069 5.298 -23.699 1.00 97.31 243 VAL A C 1
ATOM 1964 O O . VAL A 1 243 ? 5.239 5.043 -22.832 1.00 97.31 243 VAL A O 1
ATOM 1967 N N . LYS A 1 244 ? 6.648 4.348 -24.443 1.00 97.88 244 LYS A N 1
ATOM 1968 C CA . LYS A 1 244 ? 6.444 2.912 -24.200 1.00 97.88 244 LYS A CA 1
ATOM 1969 C C . LYS A 1 244 ? 7.008 2.536 -22.830 1.00 97.88 244 LYS A C 1
ATOM 1971 O O . LYS A 1 244 ? 8.158 2.871 -22.554 1.00 97.88 244 LYS A O 1
ATOM 1976 N N . VAL A 1 245 ? 6.212 1.839 -22.027 1.00 98.31 245 VAL A N 1
ATOM 1977 C CA . VAL A 1 245 ? 6.645 1.259 -20.752 1.00 98.31 245 VAL A CA 1
ATOM 1978 C C . VAL A 1 245 ? 7.134 -0.169 -21.002 1.00 98.31 245 VAL A C 1
ATOM 1980 O O . VAL A 1 245 ? 6.483 -0.916 -21.732 1.00 98.31 245 VAL A O 1
ATOM 1983 N N . ASP A 1 246 ? 8.290 -0.515 -20.441 1.00 98.38 246 ASP A N 1
ATOM 1984 C CA . ASP A 1 246 ? 8.872 -1.859 -20.458 1.00 98.38 246 ASP A CA 1
ATOM 1985 C C . ASP A 1 246 ? 8.969 -2.368 -19.016 1.00 98.38 246 ASP A C 1
ATOM 1987 O O . ASP A 1 246 ? 9.782 -1.873 -18.235 1.00 98.38 246 ASP A O 1
ATOM 1991 N N . ILE A 1 247 ? 8.081 -3.286 -18.626 1.00 98.56 247 ILE A N 1
ATOM 1992 C CA . ILE A 1 247 ? 7.963 -3.753 -17.237 1.00 98.56 247 ILE A CA 1
ATOM 1993 C C . ILE A 1 247 ? 8.692 -5.084 -17.089 1.00 98.56 247 ILE A C 1
ATOM 1995 O O . ILE A 1 247 ? 8.263 -6.092 -17.633 1.00 98.56 247 ILE A O 1
ATOM 1999 N N . ASN A 1 248 ? 9.769 -5.106 -16.314 1.00 98.19 248 ASN A N 1
ATOM 2000 C CA . ASN A 1 248 ? 10.585 -6.290 -16.078 1.00 98.19 248 ASN A CA 1
ATOM 2001 C C . ASN A 1 248 ? 10.238 -6.896 -14.708 1.00 98.19 248 ASN A C 1
ATOM 2003 O O . ASN A 1 248 ? 10.756 -6.418 -13.692 1.00 98.19 248 ASN A O 1
ATOM 2007 N N . PRO A 1 249 ? 9.348 -7.909 -14.646 1.00 98.38 249 PRO A N 1
ATOM 2008 C CA . PRO A 1 249 ? 8.991 -8.550 -13.395 1.00 98.38 249 PRO A CA 1
ATOM 2009 C C . PRO A 1 249 ? 10.115 -9.484 -12.930 1.00 98.38 249 PRO A C 1
ATOM 2011 O O . PRO A 1 249 ? 10.636 -10.287 -13.708 1.00 98.38 249 PRO A O 1
ATOM 2014 N N . ILE A 1 250 ? 10.471 -9.398 -11.653 1.00 98.25 250 ILE A N 1
ATOM 2015 C CA . ILE A 1 250 ? 11.546 -10.165 -11.026 1.00 98.25 250 ILE A CA 1
ATOM 2016 C C . ILE A 1 250 ? 11.057 -10.860 -9.757 1.00 98.25 250 ILE A C 1
ATOM 2018 O O . ILE A 1 250 ? 10.172 -10.374 -9.056 1.00 98.25 250 ILE A O 1
ATOM 2022 N N . THR A 1 251 ? 11.663 -12.005 -9.468 1.00 97.12 251 THR A N 1
ATOM 2023 C CA . THR A 1 251 ? 11.415 -12.810 -8.271 1.00 97.12 251 THR A CA 1
ATOM 2024 C C . THR A 1 251 ? 12.725 -13.128 -7.571 1.00 97.12 251 THR A C 1
ATOM 2026 O O . THR A 1 251 ? 13.740 -13.392 -8.226 1.00 97.12 251 THR A O 1
ATOM 2029 N N . GLU A 1 252 ? 12.681 -13.218 -6.242 1.00 93.69 252 GLU A N 1
ATOM 2030 C CA . GLU A 1 252 ? 13.826 -13.615 -5.412 1.00 93.69 252 GLU A CA 1
ATOM 2031 C C . GLU A 1 252 ? 14.460 -14.935 -5.885 1.00 93.69 252 GLU A C 1
ATOM 2033 O O . GLU A 1 252 ? 15.681 -15.057 -5.957 1.00 93.69 252 GLU A O 1
ATOM 2038 N N . GLY A 1 253 ? 13.635 -15.914 -6.271 1.00 91.12 253 GLY A N 1
ATOM 2039 C CA . GLY A 1 253 ? 14.096 -17.250 -6.651 1.00 91.12 253 GLY A CA 1
ATOM 2040 C C . GLY A 1 253 ? 14.796 -17.353 -8.011 1.00 91.12 253 GLY A C 1
ATOM 2041 O O . GLY A 1 253 ? 15.385 -18.398 -8.294 1.00 91.12 253 GLY A O 1
ATOM 2042 N N . LYS A 1 254 ? 14.730 -16.322 -8.867 1.00 95.12 254 LYS A N 1
ATOM 2043 C CA . LYS A 1 254 ? 15.293 -16.368 -10.228 1.00 95.12 254 LYS A CA 1
ATOM 2044 C C . LYS A 1 254 ? 16.210 -15.193 -10.539 1.00 95.12 254 LYS A C 1
ATOM 2046 O O . LYS A 1 254 ? 17.381 -15.425 -10.833 1.00 95.12 254 LYS A O 1
ATOM 2051 N N . THR A 1 255 ? 15.695 -13.968 -10.503 1.00 95.81 255 THR A N 1
ATOM 2052 C CA . THR A 1 255 ? 16.492 -12.763 -10.793 1.00 95.81 255 THR A CA 1
ATOM 2053 C C . THR A 1 255 ? 17.076 -12.138 -9.524 1.00 95.81 255 THR A C 1
ATOM 2055 O O . THR A 1 255 ? 18.113 -11.483 -9.589 1.00 95.81 255 THR A O 1
ATOM 2058 N N . GLY A 1 256 ? 16.461 -12.398 -8.369 1.00 94.25 256 GLY A N 1
ATOM 2059 C CA . GLY A 1 256 ? 16.822 -11.812 -7.083 1.00 94.25 256 GLY A CA 1
ATOM 2060 C C . GLY A 1 256 ? 15.843 -10.718 -6.656 1.00 94.25 256 GLY A C 1
ATOM 2061 O O . GLY A 1 256 ? 14.901 -10.385 -7.374 1.00 94.25 256 GLY A O 1
ATOM 2062 N N . THR A 1 257 ? 16.064 -10.179 -5.460 1.00 94.69 257 THR A N 1
ATOM 2063 C CA . THR A 1 257 ? 15.314 -9.034 -4.919 1.00 94.69 257 THR A CA 1
ATOM 2064 C C . THR A 1 257 ? 15.842 -7.721 -5.493 1.00 94.69 257 THR A C 1
ATOM 2066 O O . THR A 1 257 ? 16.979 -7.667 -5.986 1.00 94.69 257 THR A O 1
ATOM 2069 N N . LEU A 1 258 ? 15.086 -6.626 -5.362 1.00 94.81 258 LEU A N 1
ATOM 2070 C CA . LEU A 1 258 ? 15.565 -5.291 -5.739 1.00 94.81 258 LEU A CA 1
ATOM 2071 C C . LEU A 1 258 ? 16.858 -4.903 -5.015 1.00 94.81 258 LEU A C 1
ATOM 2073 O O . LEU A 1 258 ? 17.721 -4.258 -5.611 1.00 94.81 258 LEU A O 1
ATOM 2077 N N . GLU A 1 259 ? 17.031 -5.334 -3.766 1.00 92.88 259 GLU A N 1
ATOM 2078 C CA . GLU A 1 259 ? 18.251 -5.092 -2.990 1.00 92.88 259 GLU A CA 1
ATOM 2079 C C . GLU A 1 259 ? 19.502 -5.666 -3.673 1.00 92.88 259 GLU A C 1
ATOM 2081 O O . GLU A 1 259 ? 20.551 -5.021 -3.702 1.00 92.88 259 GLU A O 1
ATOM 2086 N N . SER A 1 260 ? 19.388 -6.849 -4.281 1.00 93.56 260 SER A N 1
ATOM 2087 C CA . SER A 1 260 ? 20.485 -7.468 -5.034 1.00 93.56 260 SER A CA 1
ATOM 2088 C C . SER A 1 260 ? 20.598 -6.947 -6.471 1.00 93.56 260 SER A C 1
ATOM 2090 O O . SER A 1 260 ? 21.703 -6.799 -6.995 1.00 93.56 260 SER A O 1
ATOM 2092 N N . TYR A 1 261 ? 19.468 -6.605 -7.092 1.00 95.62 261 TYR A N 1
ATOM 2093 C CA . TYR A 1 261 ? 19.385 -6.250 -8.507 1.00 95.62 261 TYR A CA 1
ATOM 2094 C C . TYR A 1 261 ? 19.795 -4.796 -8.794 1.00 95.62 261 TYR A C 1
ATOM 2096 O O . TYR A 1 261 ? 20.551 -4.516 -9.728 1.00 95.62 261 TYR A O 1
ATOM 2104 N N . LEU A 1 262 ? 19.329 -3.835 -7.990 1.00 96.50 262 LEU A N 1
ATOM 2105 C CA . LEU A 1 262 ? 19.564 -2.406 -8.233 1.00 96.50 262 LEU A CA 1
ATOM 2106 C C . LEU A 1 262 ? 21.053 -1.996 -8.211 1.00 96.50 262 LEU A C 1
ATOM 2108 O O . LEU A 1 262 ? 21.438 -1.150 -9.028 1.00 96.50 262 LEU A O 1
ATOM 2112 N N . PRO A 1 263 ? 21.931 -2.577 -7.367 1.00 95.56 263 PRO A N 1
ATOM 2113 C CA . PRO A 1 263 ? 23.371 -2.334 -7.456 1.00 95.56 263 PRO A CA 1
ATOM 2114 C C . PRO A 1 263 ? 23.978 -2.733 -8.809 1.00 95.56 263 PRO A C 1
ATOM 2116 O O . PRO A 1 263 ? 24.859 -2.038 -9.326 1.00 95.56 263 PRO A O 1
ATOM 2119 N N . GLU A 1 264 ? 23.511 -3.827 -9.414 1.00 95.19 264 GLU A N 1
ATOM 2120 C CA . GLU A 1 264 ? 23.968 -4.261 -10.739 1.00 95.19 264 GLU A CA 1
ATOM 2121 C C . GLU A 1 264 ? 23.522 -3.284 -11.829 1.00 95.19 264 GLU A C 1
ATOM 2123 O O . GLU A 1 264 ? 24.321 -2.906 -12.694 1.00 95.19 264 GLU A O 1
ATOM 2128 N N . VAL A 1 265 ? 22.281 -2.797 -11.733 1.00 94.69 265 VAL A N 1
ATOM 2129 C CA . VAL A 1 265 ? 21.753 -1.743 -12.608 1.00 94.69 265 VAL A CA 1
ATOM 2130 C C . VAL A 1 265 ? 22.609 -0.481 -12.514 1.00 94.69 265 VAL A C 1
ATOM 2132 O O . VAL A 1 265 ? 23.024 0.054 -13.544 1.00 94.69 265 VAL A O 1
ATOM 2135 N N . GLU A 1 266 ? 22.927 -0.010 -11.305 1.00 94.00 266 GLU A N 1
ATOM 2136 C CA . GLU A 1 266 ? 23.750 1.192 -11.119 1.00 94.00 266 GLU A CA 1
ATOM 2137 C C . GLU A 1 266 ? 25.134 1.018 -11.766 1.00 94.00 266 GLU A C 1
ATOM 2139 O O . GLU A 1 266 ? 25.581 1.872 -12.540 1.00 94.00 266 GLU A O 1
ATOM 2144 N N . ASN A 1 267 ? 25.780 -0.128 -11.534 1.00 93.69 267 ASN A N 1
ATOM 2145 C CA . ASN A 1 267 ? 27.074 -0.453 -12.131 1.00 93.69 267 ASN A CA 1
ATOM 2146 C C . ASN A 1 267 ? 27.019 -0.453 -13.666 1.00 93.69 267 ASN A C 1
ATOM 2148 O O . ASN A 1 267 ? 27.889 0.131 -14.325 1.00 93.69 267 ASN A O 1
ATOM 2152 N N . TYR A 1 268 ? 25.990 -1.071 -14.247 1.00 92.19 268 TYR A N 1
ATOM 2153 C CA . TYR A 1 268 ? 25.779 -1.109 -15.692 1.00 92.19 268 TYR A CA 1
ATOM 2154 C C . TYR A 1 268 ? 25.591 0.295 -16.282 1.00 92.19 268 TYR A C 1
ATOM 2156 O O . TYR A 1 268 ? 26.232 0.666 -17.275 1.00 92.19 268 TYR A O 1
ATOM 2164 N N . LEU A 1 269 ? 24.745 1.108 -15.649 1.00 92.31 269 LEU A N 1
ATOM 2165 C CA . LEU A 1 269 ? 24.461 2.482 -16.052 1.00 92.31 269 LEU A CA 1
ATOM 2166 C C . LEU A 1 269 ? 25.720 3.361 -16.006 1.00 92.31 269 LEU A C 1
ATOM 2168 O O . LEU A 1 269 ? 26.004 4.095 -16.961 1.00 92.31 269 LEU A O 1
ATOM 2172 N N . GLU A 1 270 ? 26.531 3.236 -14.957 1.00 90.56 270 GLU A N 1
ATOM 2173 C CA . GLU A 1 270 ? 27.797 3.953 -14.838 1.00 90.56 270 GLU A CA 1
ATOM 2174 C C . GLU A 1 270 ? 28.820 3.562 -15.908 1.00 90.56 270 GLU A C 1
ATOM 2176 O O . GLU A 1 270 ? 29.466 4.435 -16.505 1.00 90.56 270 GLU A O 1
ATOM 2181 N N . GLN A 1 271 ? 29.007 2.261 -16.143 1.00 89.19 271 GLN A N 1
ATOM 2182 C CA . GLN A 1 271 ? 29.953 1.764 -17.145 1.00 89.19 271 GLN A CA 1
ATOM 2183 C C . GLN A 1 271 ? 29.556 2.245 -18.540 1.00 89.19 271 GLN A C 1
ATOM 2185 O O . GLN A 1 271 ? 30.376 2.819 -19.264 1.00 89.19 271 GLN A O 1
ATOM 2190 N N . ASN A 1 272 ? 28.271 2.131 -18.874 1.00 84.75 272 ASN A N 1
ATOM 2191 C CA . ASN A 1 272 ? 27.728 2.632 -20.129 1.00 84.75 272 ASN A CA 1
ATOM 2192 C C . ASN A 1 272 ? 27.937 4.135 -20.307 1.00 84.75 272 ASN A C 1
ATOM 2194 O O . ASN A 1 272 ? 28.274 4.592 -21.406 1.00 84.75 272 ASN A O 1
ATOM 2198 N N . HIS A 1 273 ? 27.757 4.918 -19.244 1.00 84.25 273 HIS A N 1
ATOM 2199 C CA . HIS A 1 273 ? 28.005 6.353 -19.280 1.00 84.25 273 HIS A CA 1
ATOM 2200 C C . HIS A 1 273 ? 29.492 6.664 -19.529 1.00 84.25 273 HIS A C 1
ATOM 2202 O O . HIS A 1 273 ? 29.825 7.453 -20.423 1.00 84.25 273 HIS A O 1
ATOM 2208 N N . LYS A 1 274 ? 30.402 5.989 -18.811 1.00 84.19 274 LYS A N 1
ATOM 2209 C CA . LYS A 1 274 ? 31.862 6.119 -18.980 1.00 84.19 274 LYS A CA 1
ATOM 2210 C C . LYS A 1 274 ? 32.289 5.774 -20.412 1.00 84.19 274 LYS A C 1
ATOM 2212 O O . LYS A 1 274 ? 33.021 6.543 -21.043 1.00 84.19 274 LYS A O 1
ATOM 2217 N N . ASP A 1 275 ? 31.788 4.677 -20.967 1.00 82.75 275 ASP A N 1
ATOM 2218 C CA . ASP A 1 275 ? 32.139 4.226 -22.315 1.00 82.75 275 ASP A CA 1
ATOM 2219 C C . ASP A 1 275 ? 31.583 5.128 -23.415 1.00 82.75 275 ASP A C 1
ATOM 2221 O O . ASP A 1 275 ? 32.264 5.399 -24.412 1.00 82.75 275 ASP A O 1
ATOM 2225 N N . ARG A 1 276 ? 30.371 5.663 -23.235 1.00 78.69 276 ARG A N 1
ATOM 2226 C CA . ARG A 1 276 ? 29.812 6.672 -24.145 1.00 78.69 276 ARG A CA 1
ATOM 2227 C C . ARG A 1 276 ? 30.668 7.936 -24.167 1.00 78.69 276 ARG A C 1
ATOM 2229 O O . ARG A 1 276 ? 30.949 8.444 -25.255 1.00 78.69 276 ARG A O 1
ATOM 2236 N N . ASN A 1 277 ? 31.127 8.411 -23.012 1.00 77.94 277 ASN A N 1
ATOM 2237 C CA . ASN A 1 277 ? 31.962 9.612 -22.928 1.00 77.94 277 ASN A CA 1
ATOM 2238 C C . ASN A 1 277 ? 33.347 9.399 -23.549 1.00 77.94 277 ASN A C 1
ATOM 2240 O O . ASN A 1 277 ? 33.809 10.248 -24.315 1.00 77.94 277 ASN A O 1
ATOM 2244 N N . LYS A 1 278 ? 33.959 8.224 -23.349 1.00 78.88 278 LYS A N 1
ATOM 2245 C CA . LYS A 1 278 ? 35.182 7.836 -24.074 1.00 78.88 278 LYS A CA 1
ATOM 2246 C C . LYS A 1 278 ? 34.961 7.853 -25.591 1.00 78.88 278 LYS A C 1
ATOM 2248 O O . LYS A 1 278 ? 35.734 8.477 -26.317 1.00 78.88 278 LYS A O 1
ATOM 2253 N N . LYS A 1 279 ? 33.882 7.230 -26.086 1.00 77.56 279 LYS A N 1
ATOM 2254 C CA . LYS A 1 279 ? 33.556 7.190 -27.526 1.00 77.56 279 LYS A CA 1
ATOM 2255 C C . LYS A 1 279 ? 33.298 8.584 -28.112 1.00 77.56 279 LYS A C 1
ATOM 2257 O O . LYS A 1 279 ? 33.727 8.840 -29.237 1.00 77.56 279 LYS A O 1
ATOM 2262 N N . LYS A 1 280 ? 32.628 9.485 -27.382 1.00 78.38 280 LYS A N 1
ATOM 2263 C CA . LYS A 1 280 ? 32.426 10.887 -27.802 1.00 78.38 280 LYS A CA 1
ATOM 2264 C C . LYS A 1 280 ? 33.759 11.627 -27.933 1.00 78.38 280 LYS A C 1
ATOM 2266 O O . LYS A 1 280 ? 34.034 12.151 -29.009 1.00 78.38 280 LYS A O 1
ATOM 2271 N N . SER A 1 281 ? 34.619 11.549 -26.915 1.00 77.94 281 SER A N 1
ATOM 2272 C CA . SER A 1 281 ? 35.946 12.184 -26.937 1.00 77.94 281 SER A CA 1
ATOM 2273 C C . SER A 1 281 ? 36.815 11.684 -28.099 1.00 77.94 281 SER A C 1
ATOM 2275 O O . SER A 1 281 ? 37.469 12.472 -28.781 1.00 77.94 281 SER A O 1
ATOM 2277 N N . VAL A 1 282 ? 36.784 10.379 -28.396 1.00 81.25 282 VAL A N 1
ATOM 2278 C CA . VAL A 1 282 ? 37.501 9.812 -29.553 1.00 81.25 282 VAL A CA 1
ATOM 2279 C C . VAL A 1 282 ? 36.938 10.345 -30.877 1.00 81.25 282 VAL A C 1
ATOM 2281 O O . VAL A 1 282 ? 37.709 10.721 -31.759 1.00 81.25 282 VAL A O 1
ATOM 2284 N N . LYS A 1 283 ? 35.608 10.422 -31.026 1.00 75.81 283 LYS A N 1
ATOM 2285 C CA . LYS A 1 283 ? 34.970 10.968 -32.237 1.00 75.81 283 LYS A CA 1
ATOM 2286 C C . LYS A 1 283 ? 35.287 12.449 -32.453 1.00 75.81 283 LYS A C 1
ATOM 2288 O O . LYS A 1 283 ? 35.496 12.847 -33.595 1.00 75.81 283 LYS A O 1
ATOM 2293 N N . GLU A 1 284 ? 35.330 13.251 -31.395 1.00 82.44 284 GLU A N 1
ATOM 2294 C CA . GLU A 1 284 ? 35.694 14.673 -31.466 1.00 82.44 284 GLU A CA 1
ATOM 2295 C C . GLU A 1 284 ? 37.147 14.853 -31.907 1.00 82.44 284 GLU A C 1
ATOM 2297 O O . GLU A 1 284 ? 37.401 15.551 -32.888 1.00 82.44 284 GLU A O 1
ATOM 2302 N N . LYS A 1 285 ? 38.082 14.111 -31.301 1.00 79.00 285 LYS A N 1
ATOM 2303 C CA . LYS A 1 285 ? 39.497 14.111 -31.710 1.00 79.00 285 LYS A CA 1
ATOM 2304 C C . LYS A 1 285 ? 39.688 13.687 -33.170 1.00 79.00 285 LYS A C 1
ATOM 2306 O O . LYS A 1 285 ? 40.494 14.275 -33.888 1.00 79.00 285 LYS A O 1
ATOM 2311 N N . LEU A 1 286 ? 38.937 12.685 -33.638 1.00 76.50 286 LEU A N 1
ATOM 2312 C CA . LEU A 1 286 ? 38.965 12.261 -35.043 1.00 76.50 286 LEU A CA 1
ATOM 2313 C C . LEU A 1 286 ? 38.432 13.348 -35.986 1.00 76.50 286 LEU A C 1
ATOM 2315 O O . LEU A 1 286 ? 39.025 13.570 -37.042 1.00 76.50 286 LEU A O 1
ATOM 2319 N N . LYS A 1 287 ? 37.352 14.045 -35.610 1.00 78.69 287 LYS A N 1
ATOM 2320 C CA . LYS A 1 287 ? 36.813 15.169 -36.390 1.00 78.69 287 LYS A CA 1
ATOM 2321 C C . LYS A 1 287 ? 37.806 16.328 -36.461 1.00 78.69 287 LYS A C 1
ATOM 2323 O O . LYS A 1 287 ? 38.067 16.813 -37.555 1.00 78.69 287 LYS A O 1
ATOM 2328 N N . GLU A 1 288 ? 38.407 16.726 -35.341 1.00 77.00 288 GLU A N 1
ATOM 2329 C CA . GLU A 1 288 ? 39.424 17.785 -35.313 1.00 77.00 288 GLU A CA 1
ATOM 2330 C C . GLU A 1 288 ? 40.637 17.449 -36.183 1.00 77.00 288 GLU A C 1
ATOM 2332 O O . GLU A 1 288 ? 41.111 18.297 -36.942 1.00 77.00 288 GLU A O 1
ATOM 2337 N N . ASN A 1 289 ? 41.115 16.204 -36.121 1.00 76.25 289 ASN A N 1
ATOM 2338 C CA . ASN A 1 289 ? 42.227 15.755 -36.951 1.00 76.25 289 ASN A CA 1
ATOM 2339 C C . ASN A 1 289 ? 41.868 15.798 -38.442 1.00 76.25 289 ASN A C 1
ATOM 2341 O O . ASN A 1 289 ? 42.659 16.298 -39.236 1.00 76.25 289 ASN A O 1
ATOM 2345 N N . GLN A 1 290 ? 40.665 15.360 -38.829 1.00 74.44 290 GLN A N 1
ATOM 2346 C CA . GLN A 1 290 ? 40.209 15.444 -40.221 1.00 74.44 290 GLN A CA 1
ATOM 2347 C C . GLN A 1 290 ? 40.092 16.892 -40.718 1.00 74.44 290 GLN A C 1
ATOM 2349 O O . GLN A 1 290 ? 40.442 17.168 -41.868 1.00 74.44 290 GLN A O 1
ATOM 2354 N N . THR A 1 291 ? 39.633 17.820 -39.875 1.00 75.56 291 THR A N 1
ATOM 2355 C CA . THR A 1 291 ? 39.551 19.249 -40.218 1.00 75.56 291 THR A CA 1
ATOM 2356 C C . THR A 1 291 ? 40.945 19.844 -40.423 1.00 75.56 291 THR A C 1
ATOM 2358 O O . THR A 1 291 ? 41.203 20.432 -41.472 1.00 75.56 291 THR A O 1
ATOM 2361 N N . LYS A 1 292 ? 41.887 19.578 -39.506 1.00 75.00 292 LYS A N 1
ATOM 2362 C CA . LYS A 1 292 ? 43.290 20.019 -39.619 1.00 75.00 292 LYS A CA 1
ATOM 2363 C C . LYS A 1 292 ? 43.983 19.451 -40.861 1.00 75.00 292 LYS A C 1
ATOM 2365 O O . LYS A 1 292 ? 44.720 20.160 -41.543 1.00 75.00 292 LYS A O 1
ATOM 2370 N N . THR A 1 293 ? 43.736 18.184 -41.205 1.00 73.56 293 THR A N 1
ATOM 2371 C CA . THR A 1 293 ? 44.280 17.583 -42.434 1.00 73.56 293 THR A CA 1
ATOM 2372 C C . THR A 1 293 ? 43.730 18.269 -43.687 1.00 73.56 293 THR A C 1
ATOM 2374 O O . THR A 1 293 ? 44.499 18.561 -44.601 1.00 73.56 293 THR A O 1
ATOM 2377 N N . LYS A 1 294 ? 42.426 18.579 -43.735 1.00 74.25 294 LYS A N 1
ATOM 2378 C CA . LYS A 1 294 ? 41.814 19.293 -44.869 1.00 74.25 294 LYS A CA 1
ATOM 2379 C C . LYS A 1 294 ? 42.365 20.714 -45.025 1.00 74.25 294 LYS A C 1
ATOM 2381 O O . LYS A 1 294 ? 42.689 21.109 -46.143 1.00 74.25 294 LYS A O 1
ATOM 2386 N N . GLU A 1 295 ? 42.529 21.452 -43.929 1.00 71.44 295 GLU A N 1
ATOM 2387 C CA . GLU A 1 295 ? 43.118 22.800 -43.939 1.00 71.44 295 GLU A CA 1
ATOM 2388 C C . GLU A 1 295 ? 44.569 22.790 -44.437 1.00 71.44 295 GLU A C 1
ATOM 2390 O O . GLU A 1 295 ? 44.934 23.583 -45.308 1.00 71.44 295 GLU A O 1
ATOM 2395 N N . ASN A 1 296 ? 45.378 21.832 -43.976 1.00 72.06 296 ASN A N 1
ATOM 2396 C CA . ASN A 1 296 ? 46.765 21.686 -44.420 1.00 72.06 296 ASN A CA 1
ATOM 2397 C C . ASN A 1 296 ? 46.874 21.351 -45.918 1.00 72.06 296 ASN A C 1
ATOM 2399 O O . ASN A 1 296 ? 47.738 21.894 -46.610 1.00 72.06 296 ASN A O 1
ATOM 2403 N N . VAL A 1 297 ? 45.977 20.511 -46.449 1.00 73.38 297 VAL A N 1
ATOM 2404 C CA . VAL A 1 297 ? 45.922 20.194 -47.889 1.00 73.38 297 VAL A CA 1
ATOM 2405 C C . VAL A 1 297 ? 45.518 21.420 -48.718 1.00 73.38 297 VAL A C 1
ATOM 2407 O O . VAL A 1 297 ? 46.123 21.681 -49.761 1.00 73.38 297 VAL A O 1
ATOM 2410 N N . LEU A 1 298 ? 44.549 22.222 -48.257 1.00 68.50 298 LEU A N 1
ATOM 2411 C CA . LEU A 1 298 ? 44.176 23.474 -48.930 1.00 68.50 298 LEU A CA 1
ATOM 2412 C C . LEU A 1 298 ? 45.332 24.489 -48.949 1.00 68.50 298 LEU A C 1
ATOM 2414 O O . LEU A 1 298 ? 45.603 25.091 -49.992 1.00 68.50 298 LEU A O 1
ATOM 2418 N N . MET A 1 299 ? 46.041 24.652 -47.830 1.00 65.94 299 MET A N 1
ATOM 2419 C CA . MET A 1 299 ? 47.182 25.570 -47.714 1.00 65.94 299 MET A CA 1
ATOM 2420 C C . MET A 1 299 ? 48.383 25.119 -48.564 1.00 65.94 299 MET A C 1
ATOM 2422 O O . MET A 1 299 ? 49.033 25.944 -49.219 1.00 65.94 299 MET A O 1
ATOM 2426 N N . GLY A 1 300 ? 48.645 23.810 -48.638 1.00 65.69 300 GLY A N 1
ATOM 2427 C CA . GLY A 1 300 ? 49.656 23.227 -49.529 1.00 65.69 300 GLY A CA 1
ATOM 2428 C C . GLY A 1 300 ? 49.350 23.467 -51.013 1.00 65.69 300 GLY A C 1
ATOM 2429 O O . GLY A 1 300 ? 50.212 23.899 -51.778 1.00 65.69 300 GLY A O 1
ATOM 2430 N N . ASN A 1 301 ? 48.093 23.301 -51.424 1.00 61.03 301 ASN A N 1
ATOM 2431 C CA . ASN A 1 301 ? 47.681 23.543 -52.810 1.00 61.03 301 ASN A CA 1
ATOM 2432 C C . ASN A 1 301 ? 47.702 25.038 -53.187 1.00 61.03 301 ASN A C 1
ATOM 2434 O O . ASN A 1 301 ? 48.053 25.396 -54.316 1.00 61.03 301 ASN A O 1
ATOM 2438 N N . ALA A 1 302 ? 47.375 25.931 -52.247 1.00 58.75 302 ALA A N 1
ATOM 2439 C CA . ALA A 1 302 ? 47.432 27.380 -52.450 1.00 58.75 302 ALA A CA 1
ATOM 2440 C C . ALA A 1 302 ? 48.874 27.903 -52.587 1.00 58.75 302 ALA A C 1
ATOM 2442 O O . ALA A 1 302 ? 49.150 28.770 -53.422 1.00 58.75 302 ALA A O 1
ATOM 2443 N N . THR A 1 303 ? 49.810 27.354 -51.807 1.00 59.06 303 THR A N 1
ATOM 2444 C CA . THR A 1 303 ? 51.240 27.694 -51.899 1.00 59.06 303 THR A CA 1
ATOM 2445 C C . THR A 1 303 ? 51.873 27.173 -53.190 1.00 59.06 303 THR A C 1
ATOM 2447 O O . THR A 1 303 ? 52.664 27.891 -53.806 1.00 59.06 303 THR A O 1
ATOM 2450 N N . HIS A 1 304 ? 51.463 25.993 -53.669 1.00 56.62 304 HIS A N 1
ATOM 2451 C CA . HIS A 1 304 ? 51.902 25.464 -54.963 1.00 56.62 304 HIS A CA 1
ATOM 2452 C C . HIS A 1 304 ? 51.414 26.335 -56.136 1.00 56.62 304 HIS A C 1
ATOM 2454 O O . HIS A 1 304 ? 52.223 26.770 -56.954 1.00 56.62 3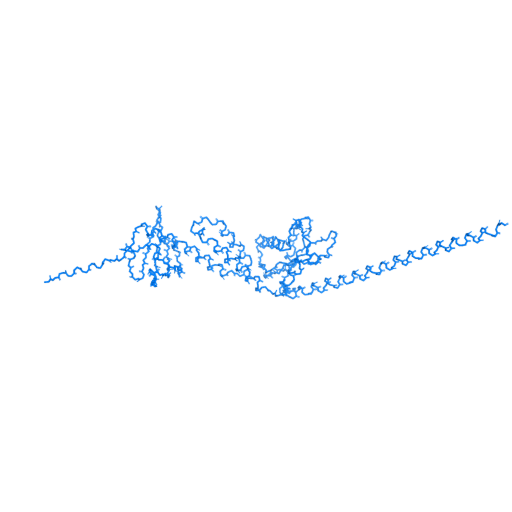04 HIS A O 1
ATOM 2460 N N . ARG A 1 305 ? 50.127 26.721 -56.157 1.00 55.97 305 ARG A N 1
ATOM 2461 C CA . ARG A 1 305 ? 49.571 27.628 -57.186 1.00 55.97 305 ARG A CA 1
ATOM 2462 C C . ARG A 1 305 ? 50.226 29.015 -57.210 1.00 55.97 305 ARG A C 1
ATOM 2464 O O . ARG A 1 305 ? 50.360 29.597 -58.286 1.00 55.97 305 ARG A O 1
ATOM 2471 N N . ARG A 1 306 ? 50.638 29.557 -56.056 1.00 55.91 306 ARG A N 1
ATOM 2472 C CA . ARG A 1 306 ? 51.369 30.839 -55.985 1.00 55.91 306 ARG A CA 1
ATOM 2473 C C . ARG A 1 306 ? 52.781 30.736 -56.565 1.00 55.91 306 ARG A C 1
ATOM 2475 O O . ARG A 1 306 ? 53.181 31.636 -57.295 1.00 55.91 306 ARG A O 1
ATOM 2482 N N . LYS A 1 307 ? 53.504 29.639 -56.310 1.00 56.31 307 LYS A N 1
ATOM 2483 C CA . LYS A 1 307 ? 54.832 29.405 -56.907 1.00 56.31 307 LYS A CA 1
ATOM 2484 C C . LYS A 1 307 ? 54.761 29.224 -58.426 1.00 56.31 307 LYS A C 1
ATOM 2486 O O . LYS A 1 307 ? 55.575 29.805 -59.132 1.00 56.31 307 LYS A O 1
ATOM 2491 N N . SER A 1 308 ? 53.758 28.508 -58.938 1.00 56.00 308 SER A N 1
ATOM 2492 C CA . SER A 1 308 ? 53.580 28.317 -60.387 1.00 56.00 308 SER A CA 1
ATOM 2493 C C . SER A 1 308 ? 53.245 29.612 -61.138 1.00 56.00 308 SER A C 1
ATOM 2495 O O . SER A 1 308 ? 53.629 29.755 -62.291 1.00 56.00 308 SER A O 1
ATOM 2497 N N . ARG A 1 309 ? 52.566 30.576 -60.497 1.00 54.06 309 ARG A N 1
ATOM 2498 C CA . ARG A 1 309 ? 52.272 31.893 -61.095 1.00 54.06 309 ARG A CA 1
ATOM 2499 C C . ARG A 1 309 ? 53.488 32.819 -61.183 1.00 54.06 309 ARG A C 1
ATOM 2501 O O . ARG A 1 309 ? 53.509 33.664 -62.066 1.00 54.06 309 ARG A O 1
ATOM 2508 N N . HIS A 1 310 ? 54.486 32.659 -60.313 1.00 53.44 310 HIS A N 1
ATOM 2509 C CA . HIS A 1 310 ? 55.713 33.467 -60.351 1.00 53.44 310 HIS A CA 1
ATOM 2510 C C . HIS A 1 310 ? 56.754 32.980 -61.367 1.00 53.44 310 HIS A C 1
ATOM 2512 O O . HIS A 1 310 ? 57.667 33.723 -61.689 1.00 53.44 310 HIS A O 1
ATOM 2518 N N . LEU A 1 311 ? 56.618 31.754 -61.880 1.00 50.59 311 LEU A N 1
ATOM 2519 C CA . LEU A 1 311 ? 57.502 31.183 -62.907 1.00 50.59 311 LEU A CA 1
ATOM 2520 C C . LEU A 1 311 ? 57.030 31.477 -64.346 1.00 50.59 311 LEU A C 1
ATOM 2522 O O . LEU A 1 311 ? 57.641 30.998 -65.295 1.00 50.59 311 LEU A O 1
ATOM 2526 N N . LEU A 1 312 ? 55.932 32.225 -64.506 1.00 49.72 312 LEU A N 1
ATOM 2527 C CA . LEU A 1 312 ? 55.287 32.538 -65.789 1.00 49.72 312 LEU A CA 1
ATOM 2528 C C . LEU A 1 312 ? 55.205 34.054 -66.082 1.00 49.72 312 LEU A C 1
ATOM 2530 O O . LEU A 1 312 ? 54.518 34.436 -67.027 1.00 49.72 312 LEU A O 1
ATOM 2534 N N . SER A 1 313 ? 55.882 34.907 -65.301 1.00 43.97 313 SER A N 1
ATOM 2535 C CA . SER A 1 313 ? 56.098 36.334 -65.614 1.00 43.97 313 SER A CA 1
ATOM 2536 C C . SER A 1 313 ? 57.579 36.619 -65.776 1.00 43.97 313 SER A C 1
ATOM 2538 O O . SER A 1 313 ? 57.934 37.352 -66.717 1.00 43.97 313 SER A O 1
#

Organism: NCBI:txid2885352

Secondary structure (DSSP, 8-state):
--------------GGGEEEEEEEEEEEETTTTEEEEEEEEEETTEEEEEEEEEEEETTEEEEEEEESSS-GGGTS-HHHHHHHHHHHHHHHHHHHHHHHHHT--SHHHHHHHHHHHHH---HHHHHHHHHHHHHHHHHHHHHHHTS-HHHHHHHHHHHHHPPPBTTB-HHHHHHHHHHHHHHHHHHTT-SEEEEEEEE-TTGGGT---TT--EEEEEEEEESS-HHHHHHHHTTT--EETTEEEEEEEE-TTTT--HHHHHHHHHHHHHHHHHHHHHHHHHHHHHHHHHHHHHHHHHHHHHHHHHHHHHT--